Protein AF-A0A914Q3J8-F1 (afdb_monomer_lite)

pLDDT: mean 76.49, std 18.44, range [33.44, 95.38]

Radius of gyration: 18.62 Å; chains: 1; bounding box: 44×39×46 Å

Structure (mmCIF, N/CA/C/O backbone):
data_AF-A0A914Q3J8-F1
#
_entry.id   AF-A0A914Q3J8-F1
#
loop_
_atom_site.group_PDB
_atom_site.id
_atom_site.type_symbol
_atom_site.label_atom_id
_atom_site.label_alt_id
_atom_site.label_comp_id
_atom_site.label_asym_id
_atom_site.label_entity_id
_atom_site.label_seq_id
_atom_site.pdbx_PDB_ins_code
_atom_site.Cartn_x
_atom_site.Cartn_y
_atom_site.Cartn_z
_atom_site.occupancy
_atom_site.B_iso_or_equiv
_atom_site.auth_seq_id
_atom_site.auth_comp_id
_atom_site.auth_asym_id
_atom_site.auth_atom_id
_atom_site.pdbx_PDB_model_num
ATOM 1 N N . MET A 1 1 ? -11.116 -16.682 5.966 1.00 40.06 1 MET A N 1
ATOM 2 C CA . MET A 1 1 ? -10.085 -17.497 6.656 1.00 40.06 1 MET A CA 1
ATOM 3 C C . MET A 1 1 ? -8.679 -17.398 6.020 1.00 40.06 1 MET A C 1
ATOM 5 O O . MET A 1 1 ? -7.870 -18.276 6.256 1.00 40.06 1 MET A O 1
ATOM 9 N N . TYR A 1 2 ? -8.333 -16.332 5.273 1.00 50.06 2 TYR A N 1
ATOM 10 C CA . TYR A 1 2 ? -7.014 -16.221 4.603 1.00 50.06 2 TYR A CA 1
ATOM 11 C C . TYR A 1 2 ? -6.157 -15.023 5.062 1.00 50.06 2 TYR A C 1
ATOM 13 O O . TYR A 1 2 ? -4.936 -15.138 5.138 1.00 50.06 2 TYR A O 1
ATOM 21 N N . LEU A 1 3 ? -6.778 -13.902 5.453 1.00 54.12 3 LEU A N 1
ATOM 22 C CA . LEU A 1 3 ? -6.073 -12.672 5.858 1.00 54.12 3 LEU A CA 1
ATOM 23 C C . LEU A 1 3 ? -5.193 -12.844 7.110 1.00 54.12 3 LEU A C 1
ATOM 25 O O . LEU A 1 3 ? -4.076 -12.337 7.159 1.00 54.12 3 LEU A O 1
ATOM 29 N N . THR A 1 4 ? -5.672 -13.577 8.116 1.00 52.59 4 THR A N 1
ATOM 30 C CA . THR A 1 4 ? -4.987 -13.733 9.410 1.00 52.59 4 THR A CA 1
ATOM 31 C C . THR A 1 4 ? -3.796 -14.686 9.344 1.00 52.59 4 THR A C 1
ATOM 33 O O . THR A 1 4 ? -2.805 -14.462 10.036 1.00 52.59 4 THR A O 1
ATOM 36 N N . GLN A 1 5 ? -3.853 -15.714 8.492 1.00 55.06 5 GLN A N 1
ATOM 37 C CA . GLN A 1 5 ? -2.736 -16.636 8.287 1.00 55.06 5 GLN A CA 1
ATOM 38 C C . GLN A 1 5 ? -1.588 -15.961 7.522 1.00 55.06 5 GLN A C 1
ATOM 40 O O . GLN A 1 5 ? -0.460 -15.959 8.007 1.00 55.06 5 GLN A O 1
ATOM 45 N N . HIS A 1 6 ? -1.877 -15.302 6.394 1.00 57.88 6 HIS A N 1
ATOM 46 C CA . HIS A 1 6 ? -0.848 -14.608 5.608 1.00 57.88 6 HIS A CA 1
ATOM 47 C C . HIS A 1 6 ? -0.211 -13.439 6.368 1.00 57.88 6 HIS A C 1
ATOM 49 O O . HIS A 1 6 ? 1.004 -13.262 6.302 1.00 57.88 6 HIS A O 1
ATOM 55 N N . ALA A 1 7 ? -0.990 -12.659 7.128 1.00 56.12 7 ALA A N 1
ATOM 56 C CA . ALA A 1 7 ? -0.427 -11.619 7.989 1.00 56.12 7 ALA A CA 1
ATOM 57 C C . ALA A 1 7 ? 0.499 -12.219 9.066 1.00 56.12 7 ALA A C 1
ATOM 59 O O . ALA A 1 7 ? 1.595 -11.710 9.292 1.00 56.12 7 ALA A O 1
ATOM 60 N N . ARG A 1 8 ? 0.107 -13.340 9.687 1.00 59.50 8 ARG A N 1
ATOM 61 C CA . ARG A 1 8 ? 0.928 -14.037 10.690 1.00 59.50 8 ARG A CA 1
ATOM 62 C C . ARG A 1 8 ? 2.238 -14.569 10.114 1.00 59.50 8 ARG A C 1
ATOM 64 O O . ARG A 1 8 ? 3.263 -14.456 10.774 1.00 59.50 8 ARG A O 1
ATOM 71 N N . GLU A 1 9 ? 2.212 -15.118 8.905 1.00 61.81 9 GLU A N 1
ATOM 72 C CA . GLU A 1 9 ? 3.403 -15.628 8.215 1.00 61.81 9 GLU A CA 1
ATOM 73 C C . GLU A 1 9 ? 4.312 -14.485 7.735 1.00 61.81 9 GLU A C 1
ATOM 75 O O . GLU A 1 9 ? 5.523 -14.531 7.936 1.00 61.81 9 GLU A O 1
ATOM 80 N N . THR A 1 10 ? 3.734 -13.413 7.184 1.00 59.69 10 THR A N 1
ATOM 81 C CA . THR A 1 10 ? 4.485 -12.251 6.670 1.00 59.69 10 THR A CA 1
ATOM 82 C C . THR A 1 10 ? 5.178 -11.468 7.786 1.00 59.69 10 THR A C 1
ATOM 84 O O . THR A 1 10 ? 6.266 -10.925 7.591 1.00 59.69 10 THR A O 1
ATOM 87 N N . PHE A 1 11 ? 4.557 -11.405 8.966 1.00 60.16 11 PHE A N 1
ATOM 88 C CA . PHE A 1 11 ? 5.024 -10.611 10.101 1.00 60.16 11 PHE A CA 1
ATOM 89 C C . PHE A 1 11 ? 5.402 -11.466 11.318 1.00 60.16 11 PHE A C 1
ATOM 91 O O . PHE A 1 11 ? 5.391 -10.972 12.444 1.00 60.16 11 PHE A O 1
ATOM 98 N N . SER A 1 12 ? 5.768 -12.735 11.110 1.00 55.81 12 SER A N 1
ATOM 99 C CA . SER A 1 12 ? 6.049 -13.711 12.178 1.00 55.81 12 SER A CA 1
ATOM 100 C C . SER A 1 12 ? 7.118 -13.262 13.182 1.00 55.81 12 SER A C 1
ATOM 102 O O . SER A 1 12 ? 7.097 -13.681 14.336 1.00 55.81 12 SER A O 1
ATOM 104 N N . ASN A 1 13 ? 8.035 -12.386 12.760 1.00 56.50 13 ASN A N 1
ATOM 105 C CA . ASN A 1 13 ? 9.103 -11.840 13.602 1.00 56.50 13 ASN A CA 1
ATOM 106 C C . ASN A 1 13 ? 8.660 -10.642 14.468 1.00 56.50 13 ASN A C 1
ATOM 108 O O . ASN A 1 13 ? 9.431 -10.188 15.310 1.00 56.50 13 ASN A O 1
ATOM 112 N N . ASP A 1 14 ? 7.435 -10.137 14.291 1.00 59.31 14 ASP A N 1
ATOM 113 C CA . ASP A 1 14 ? 6.857 -9.029 15.060 1.00 59.31 14 ASP A CA 1
ATOM 114 C C . ASP A 1 14 ? 5.536 -9.460 15.716 1.00 59.31 14 ASP A C 1
ATOM 116 O O . ASP A 1 14 ? 4.456 -8.919 15.478 1.00 59.31 14 ASP A O 1
ATOM 120 N N . SER A 1 15 ? 5.629 -10.484 16.566 1.00 55.03 15 SER A N 1
ATOM 121 C CA . SER A 1 15 ? 4.497 -11.153 17.218 1.00 55.03 15 SER A CA 1
ATOM 122 C C . SER A 1 15 ? 3.720 -10.290 18.230 1.00 55.03 15 SER A C 1
ATOM 124 O O . SER A 1 15 ? 2.901 -10.823 18.976 1.00 55.03 15 SER A O 1
ATOM 126 N N . ARG A 1 16 ? 3.995 -8.981 18.319 1.00 61.06 16 ARG A N 1
ATOM 127 C CA . ARG A 1 16 ? 3.327 -8.051 19.252 1.00 61.06 16 ARG A CA 1
ATOM 128 C C . ARG A 1 16 ? 2.643 -6.874 18.564 1.00 61.06 16 ARG A C 1
ATOM 130 O O . ARG A 1 16 ? 1.961 -6.107 19.240 1.00 61.06 16 ARG A O 1
ATOM 137 N N . SER A 1 17 ? 2.830 -6.702 17.259 1.00 74.25 17 SER A N 1
ATOM 138 C CA . SER A 1 17 ? 2.272 -5.560 16.542 1.00 74.25 17 SER A CA 1
ATOM 139 C C . SER A 1 17 ? 0.918 -5.904 15.940 1.00 74.25 17 SER A C 1
ATOM 141 O O . SER A 1 17 ? 0.810 -6.793 15.106 1.00 74.25 17 SER A O 1
ATOM 143 N N . ASN A 1 18 ? -0.113 -5.170 16.340 1.00 85.31 18 ASN A N 1
ATOM 144 C CA . ASN A 1 18 ? -1.420 -5.207 15.698 1.00 85.31 18 ASN A CA 1
ATOM 145 C C . ASN A 1 18 ? -1.367 -4.594 14.289 1.00 85.31 18 ASN A C 1
ATOM 147 O O . ASN A 1 18 ? -0.493 -3.768 13.998 1.00 85.31 18 ASN A O 1
ATOM 151 N N . PHE A 1 19 ? -2.327 -4.961 13.435 1.00 85.19 19 PHE A N 1
ATOM 152 C CA . PHE A 1 19 ? -2.415 -4.444 12.068 1.00 85.19 19 PHE A CA 1
ATOM 153 C C . PHE A 1 19 ? -3.776 -3.829 11.770 1.00 85.19 19 PHE A C 1
ATOM 155 O O . PHE A 1 19 ? -4.808 -4.460 11.987 1.00 85.19 19 PHE A O 1
ATOM 162 N N . TRP A 1 20 ? -3.775 -2.628 11.197 1.00 89.81 20 TRP A N 1
ATOM 163 C CA . TRP A 1 20 ? -4.950 -2.079 10.530 1.00 89.81 20 TRP A CA 1
ATOM 164 C C . TRP A 1 20 ? -5.302 -2.921 9.302 1.00 89.81 20 TRP A C 1
ATOM 166 O O . TRP A 1 20 ? -4.422 -3.380 8.569 1.00 89.81 20 TRP A O 1
ATOM 176 N N . PHE A 1 21 ? -6.594 -3.060 9.040 1.00 89.56 21 PHE A N 1
ATOM 177 C CA . PHE A 1 21 ? -7.115 -3.586 7.783 1.00 89.56 21 PHE A CA 1
ATOM 178 C C . PHE A 1 21 ? -8.334 -2.757 7.351 1.00 89.56 21 PHE A C 1
ATOM 180 O O . PHE A 1 21 ? -8.701 -1.794 8.021 1.00 89.56 21 PHE A O 1
ATOM 187 N N . GLY A 1 22 ? -8.932 -3.074 6.202 1.00 89.62 22 GLY A N 1
ATOM 188 C CA . GLY A 1 22 ? -9.905 -2.193 5.542 1.00 89.62 22 GLY A CA 1
ATOM 189 C C . GLY A 1 22 ? -11.289 -2.069 6.193 1.00 89.62 22 GLY A C 1
ATOM 190 O O . GLY A 1 22 ? -12.159 -1.426 5.610 1.00 89.62 22 GLY A O 1
ATOM 191 N N . LEU A 1 23 ? -11.528 -2.689 7.350 1.00 93.06 23 LEU A N 1
ATOM 192 C CA . LEU A 1 23 ? -12.836 -2.711 8.007 1.00 93.06 23 LEU A CA 1
ATOM 193 C C . LEU A 1 23 ? -13.031 -1.469 8.891 1.00 93.06 23 LEU A C 1
ATOM 195 O O . LEU A 1 23 ? -12.137 -1.112 9.656 1.00 93.06 23 LEU A O 1
ATOM 199 N N . ASN A 1 24 ? -14.184 -0.807 8.801 1.00 93.06 24 ASN A N 1
ATOM 200 C CA . ASN A 1 24 ? -14.489 0.401 9.578 1.00 93.06 24 ASN A CA 1
ATOM 201 C C . ASN A 1 24 ? -16.006 0.629 9.730 1.00 93.06 24 ASN A C 1
ATOM 203 O O . ASN A 1 24 ? -16.781 0.095 8.941 1.00 93.06 24 ASN A O 1
ATOM 207 N N . ASP A 1 25 ? -16.434 1.448 10.690 1.00 93.19 25 ASP A N 1
ATOM 208 C CA . ASP A 1 25 ? -17.827 1.919 10.833 1.00 93.19 25 ASP A CA 1
ATOM 209 C C . ASP A 1 25 ? -17.943 3.459 10.775 1.00 93.19 25 ASP A C 1
ATOM 211 O O . ASP A 1 25 ? -18.884 4.059 11.299 1.00 93.19 25 ASP A O 1
ATOM 215 N N . LEU A 1 26 ? -16.996 4.110 10.088 1.00 90.12 26 LEU A N 1
ATOM 216 C CA . LEU A 1 26 ? -16.846 5.572 10.033 1.00 90.12 26 LEU A CA 1
ATOM 217 C C . LEU A 1 26 ? -18.073 6.295 9.462 1.00 90.12 26 LEU A C 1
ATOM 219 O O . LEU A 1 26 ? -18.350 7.435 9.825 1.00 90.12 26 LEU A O 1
ATOM 223 N N . THR A 1 27 ? -18.808 5.654 8.550 1.00 87.75 27 THR A N 1
ATOM 224 C CA . THR A 1 27 ? -19.990 6.254 7.909 1.00 87.75 27 THR A CA 1
ATOM 225 C C . THR A 1 27 ? -21.234 6.188 8.790 1.00 87.75 27 THR A C 1
ATOM 227 O O . THR A 1 27 ? -22.101 7.056 8.717 1.00 87.75 27 THR A O 1
ATOM 230 N N . SER A 1 28 ? -21.359 5.146 9.607 1.00 88.19 28 SER A N 1
ATOM 231 C CA . SER A 1 28 ? -22.508 4.944 10.479 1.00 88.19 28 SER A CA 1
ATOM 232 C C . SER A 1 28 ? -22.074 4.070 11.640 1.00 88.19 28 SER A C 1
ATOM 234 O O . SER A 1 28 ? -21.894 2.870 11.458 1.00 88.19 28 SER A O 1
ATOM 236 N N . SER A 1 29 ? -21.988 4.660 12.832 1.00 88.81 29 SER A N 1
ATOM 237 C CA . SER A 1 29 ? -21.583 3.941 14.041 1.00 88.81 29 SER A CA 1
ATOM 238 C C . SER A 1 29 ? -22.386 2.648 14.224 1.00 88.81 29 SER A C 1
ATOM 240 O O . SER A 1 29 ? -23.612 2.629 14.061 1.00 88.81 29 SER A O 1
ATOM 242 N N . GLY A 1 30 ? -21.674 1.554 14.495 1.00 88.25 30 GLY A N 1
ATOM 243 C CA . GLY A 1 30 ? -22.230 0.208 14.619 1.00 88.25 30 GLY A CA 1
ATOM 244 C C . GLY A 1 30 ? -22.506 -0.506 13.288 1.00 88.25 30 GLY A C 1
ATOM 245 O O . GLY A 1 30 ? -22.834 -1.692 13.301 1.00 88.25 30 GLY A O 1
ATOM 246 N N . LYS A 1 31 ? -22.353 0.162 12.136 1.00 91.31 31 LYS A N 1
ATOM 247 C CA . LYS A 1 31 ? -22.470 -0.445 10.801 1.00 91.31 31 LYS A CA 1
ATOM 248 C C . LYS A 1 31 ? -21.093 -0.576 10.159 1.00 91.31 31 LYS A C 1
ATOM 250 O O . LYS A 1 31 ? -20.621 0.320 9.463 1.00 91.31 31 LYS A O 1
ATOM 255 N N . TRP A 1 32 ? -20.474 -1.727 10.390 1.00 93.50 32 TRP A N 1
ATOM 256 C CA . TRP A 1 32 ? -19.159 -2.054 9.855 1.00 93.50 32 TRP A CA 1
ATOM 257 C C . TRP A 1 32 ? -19.221 -2.381 8.362 1.00 93.50 32 TRP A C 1
ATOM 259 O O . TRP A 1 32 ? -20.124 -3.077 7.901 1.00 93.50 32 TRP A O 1
ATOM 269 N N . SER A 1 33 ? -18.249 -1.875 7.613 1.00 93.31 33 SER A N 1
ATOM 270 C CA . SER A 1 33 ? -18.133 -2.032 6.166 1.00 93.31 33 SER A CA 1
ATOM 271 C C . SER A 1 33 ? -16.670 -2.018 5.726 1.00 93.31 33 SER A C 1
ATOM 273 O O . SER A 1 33 ? -15.792 -1.500 6.425 1.00 93.31 33 SER A O 1
ATOM 275 N N . TRP A 1 34 ? -16.403 -2.620 4.570 1.00 90.81 34 TRP A N 1
ATOM 276 C CA . TRP A 1 34 ? -15.094 -2.578 3.935 1.00 90.81 34 TRP A CA 1
ATOM 277 C C . TRP A 1 34 ? -14.874 -1.248 3.215 1.00 90.81 34 TRP A C 1
ATOM 279 O O . TRP A 1 34 ? -15.777 -0.714 2.576 1.00 90.81 34 TRP A O 1
ATOM 289 N N . MET A 1 35 ? -13.647 -0.732 3.269 1.00 86.12 35 MET A N 1
ATOM 290 C CA . MET A 1 35 ? -13.253 0.501 2.577 1.00 86.12 35 MET A CA 1
ATOM 291 C C . MET A 1 35 ? -13.335 0.423 1.043 1.00 86.12 35 MET A C 1
ATOM 293 O O . MET A 1 35 ? -13.354 1.458 0.382 1.00 86.12 35 MET A O 1
ATOM 297 N N . ASP A 1 36 ? -13.360 -0.782 0.474 1.00 79.50 36 ASP A N 1
ATOM 298 C CA . ASP A 1 36 ? -13.503 -1.034 -0.965 1.00 79.50 36 ASP A CA 1
ATOM 299 C C . ASP A 1 36 ? -14.970 -1.215 -1.402 1.00 79.50 36 ASP A C 1
ATOM 301 O O . ASP A 1 36 ? -15.238 -1.473 -2.574 1.00 79.50 36 ASP A O 1
ATOM 305 N N . ASN A 1 37 ? -15.924 -1.045 -0.478 1.00 84.12 37 ASN A N 1
ATOM 306 C CA . ASN A 1 37 ? -17.360 -1.255 -0.677 1.00 84.12 37 ASN A CA 1
ATOM 307 C C . ASN A 1 37 ? -17.754 -2.689 -1.069 1.00 84.12 37 ASN A C 1
ATOM 309 O O . ASN A 1 37 ? -18.879 -2.910 -1.529 1.00 84.12 37 ASN A O 1
ATOM 313 N N . THR A 1 38 ? -16.872 -3.673 -0.882 1.00 84.25 38 THR A N 1
ATOM 314 C CA . THR A 1 38 ? -17.257 -5.082 -1.000 1.00 84.25 38 THR A CA 1
ATOM 315 C C . THR A 1 38 ? -18.244 -5.467 0.105 1.00 84.25 38 THR A C 1
ATOM 317 O O . THR A 1 38 ? -18.398 -4.785 1.124 1.00 84.25 38 THR A O 1
ATOM 320 N N . THR A 1 39 ? -18.975 -6.562 -0.108 1.00 88.62 39 THR A N 1
ATOM 321 C CA . THR A 1 39 ? -19.969 -7.025 0.868 1.00 88.62 39 THR A CA 1
ATOM 322 C C . THR A 1 39 ? -19.268 -7.614 2.094 1.00 88.62 39 THR A C 1
ATOM 324 O O . THR A 1 39 ? -18.376 -8.446 1.960 1.00 88.62 39 THR A O 1
ATOM 327 N N . LEU A 1 40 ? -19.682 -7.203 3.297 1.00 90.12 40 LEU A N 1
ATOM 328 C CA . LEU A 1 40 ? -19.231 -7.812 4.550 1.00 90.12 40 LEU A CA 1
ATOM 329 C C . LEU A 1 40 ? -20.068 -9.063 4.850 1.00 90.12 40 LEU A C 1
ATOM 331 O O . LEU A 1 40 ? -21.101 -8.986 5.510 1.00 90.12 40 LEU A O 1
ATOM 335 N N . ASP A 1 41 ? -19.632 -10.208 4.337 1.00 88.38 41 ASP A N 1
ATOM 336 C CA . ASP A 1 41 ? -20.291 -11.514 4.486 1.00 88.38 41 ASP A CA 1
ATOM 337 C C . ASP A 1 41 ? -19.620 -12.434 5.524 1.00 88.38 41 ASP A C 1
ATOM 339 O O . ASP A 1 41 ? -20.174 -13.466 5.908 1.00 88.38 41 ASP A O 1
ATOM 343 N N . PHE A 1 42 ? -18.446 -12.043 6.022 1.00 87.94 42 PHE A N 1
ATOM 344 C CA . PHE A 1 42 ? -1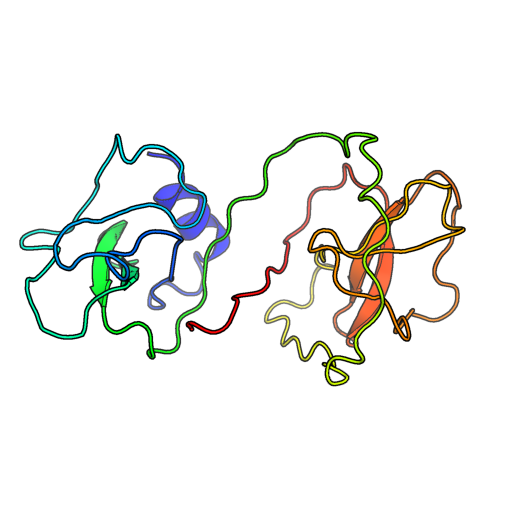7.676 -12.768 7.024 1.00 87.94 42 PHE A CA 1
ATOM 345 C C . PHE A 1 42 ? -17.179 -11.827 8.121 1.00 87.94 42 PHE A C 1
ATOM 347 O O . PHE A 1 42 ? -16.647 -10.753 7.841 1.00 87.94 42 PHE A O 1
ATOM 354 N N . VAL A 1 43 ? -17.297 -12.266 9.378 1.00 90.31 43 VAL A N 1
ATOM 355 C CA . VAL A 1 43 ? -16.755 -11.560 10.542 1.00 90.31 43 VAL A CA 1
ATOM 356 C C . VAL A 1 43 ? -15.989 -12.505 11.460 1.00 90.31 43 VAL A C 1
ATOM 358 O O . VAL A 1 43 ? -16.422 -13.631 11.692 1.00 90.31 43 VAL A O 1
ATOM 361 N N . ASP A 1 44 ? -14.864 -12.034 12.002 1.00 91.44 44 ASP A N 1
ATOM 362 C CA . ASP A 1 44 ? -14.026 -12.796 12.940 1.00 91.44 44 ASP A CA 1
ATOM 363 C C . ASP A 1 44 ? -13.634 -11.963 14.170 1.00 91.44 44 ASP A C 1
ATOM 365 O O . ASP A 1 44 ? -12.473 -11.905 14.580 1.00 91.44 44 ASP A O 1
ATOM 369 N N . TRP A 1 45 ? -14.620 -11.262 14.731 1.00 93.06 45 TRP A N 1
ATOM 370 C CA . TRP A 1 45 ? -14.462 -10.454 15.938 1.00 93.06 45 T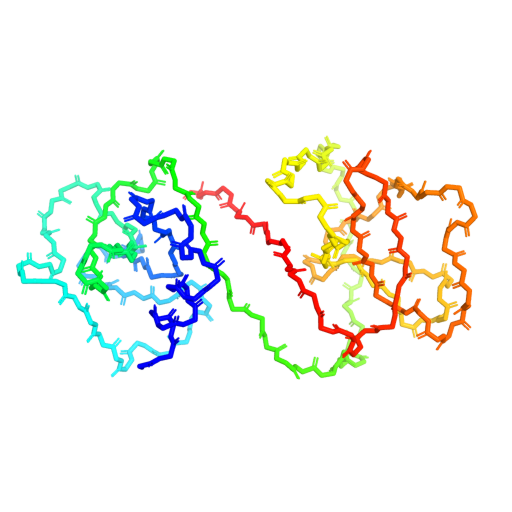RP A CA 1
ATOM 371 C C . TRP A 1 45 ? -13.985 -11.281 17.134 1.00 93.06 45 TRP A C 1
ATOM 373 O O . TRP A 1 45 ? -14.386 -12.430 17.333 1.00 93.06 45 TRP A O 1
ATOM 383 N N . ASP A 1 46 ? -13.143 -10.665 17.955 1.00 92.69 46 ASP A N 1
ATOM 384 C CA . ASP A 1 46 ? -12.767 -11.184 19.261 1.00 92.69 46 ASP A CA 1
ATOM 385 C C . ASP A 1 46 ? -13.968 -11.149 20.219 1.00 92.69 46 ASP A C 1
ATOM 387 O O . ASP A 1 46 ? -14.969 -10.454 20.002 1.00 92.69 46 ASP A O 1
ATOM 391 N N . LYS A 1 47 ? -13.889 -11.904 21.312 1.00 91.94 47 LYS A N 1
ATOM 392 C CA . LYS A 1 47 ? -14.970 -11.992 22.290 1.00 91.94 47 LYS A CA 1
ATOM 393 C C . LYS A 1 47 ? -15.294 -10.602 22.854 1.00 91.94 47 LYS A C 1
ATOM 395 O O . LYS A 1 47 ? -14.475 -9.976 23.518 1.00 91.94 47 LYS A O 1
ATOM 400 N N . GLY A 1 48 ? -16.533 -10.153 22.641 1.00 89.81 48 GLY A N 1
ATOM 401 C CA . GLY A 1 48 ? -17.008 -8.843 23.103 1.00 89.81 48 GLY A CA 1
ATOM 402 C C . GLY A 1 48 ? -16.661 -7.675 22.173 1.00 89.81 48 GLY A C 1
ATOM 403 O O . GLY A 1 48 ? -16.809 -6.527 22.585 1.00 89.81 48 GLY A O 1
ATOM 404 N N . GLN A 1 49 ? -16.205 -7.954 20.950 1.00 92.75 49 GLN A N 1
ATOM 405 C CA . GLN A 1 49 ? -15.975 -6.968 19.896 1.00 92.75 49 GLN A CA 1
ATOM 406 C C . GLN A 1 49 ? -17.067 -7.043 18.808 1.00 92.75 49 GLN A C 1
ATOM 408 O O . GLN A 1 49 ? -17.689 -8.096 18.642 1.00 92.75 49 GLN A O 1
ATOM 413 N N . PRO A 1 50 ? -17.298 -5.954 18.052 1.00 91.38 50 PRO A N 1
ATOM 414 C CA . PRO A 1 50 ? -16.753 -4.615 18.274 1.00 91.38 50 PRO A CA 1
ATOM 415 C C . PRO A 1 50 ? -17.345 -3.999 19.549 1.00 91.38 50 PRO A C 1
ATOM 417 O O . PRO A 1 50 ? -18.537 -4.140 19.828 1.00 91.38 50 PRO A O 1
ATOM 420 N N . GLN A 1 51 ? -16.515 -3.337 20.353 1.00 80.88 51 GLN A N 1
ATOM 421 C CA . GLN A 1 51 ? -17.022 -2.605 21.512 1.00 80.88 51 GLN A CA 1
ATOM 422 C C . GLN A 1 51 ? -17.719 -1.327 21.036 1.00 80.88 51 GLN A C 1
ATOM 424 O O . GLN A 1 51 ? -17.163 -0.579 20.237 1.00 80.88 51 GLN A O 1
ATOM 429 N N . ASN A 1 52 ? -18.912 -1.036 21.565 1.00 70.69 52 ASN A N 1
ATOM 430 C CA . ASN A 1 52 ? -19.615 0.234 21.329 1.00 70.69 52 ASN A CA 1
ATOM 431 C C . ASN A 1 52 ? -18.978 1.376 22.143 1.00 70.69 52 ASN A C 1
ATOM 433 O O . ASN A 1 52 ? -19.642 2.042 22.939 1.00 70.69 52 ASN A O 1
ATOM 437 N N . ILE A 1 53 ? -17.669 1.568 21.989 1.00 72.00 53 ILE A N 1
ATOM 438 C CA . ILE A 1 53 ? -16.925 2.672 22.590 1.00 72.00 53 ILE A CA 1
ATOM 439 C C . ILE A 1 53 ? -16.838 3.799 21.569 1.00 72.00 53 ILE A C 1
ATOM 441 O O . ILE A 1 53 ? -16.454 3.592 20.419 1.00 72.00 53 ILE A O 1
ATOM 445 N N . SER A 1 54 ? -17.171 5.010 22.013 1.00 75.06 54 SER A N 1
ATOM 446 C CA . SER A 1 54 ? -17.015 6.221 21.209 1.00 75.06 54 SER A CA 1
ATOM 447 C C . SER A 1 54 ? -15.571 6.353 20.711 1.00 75.06 54 SER A C 1
ATOM 449 O O . SER A 1 54 ? -14.651 6.443 21.520 1.00 75.06 54 SER A O 1
ATOM 451 N N . GLY A 1 55 ? -15.387 6.402 19.389 1.00 79.25 55 GLY A N 1
ATOM 452 C CA . GLY A 1 55 ? -14.095 6.631 18.731 1.00 79.25 55 GLY A CA 1
ATOM 453 C C . GLY A 1 55 ? -13.351 5.376 18.259 1.00 79.25 55 GLY A C 1
ATOM 454 O O . GLY A 1 55 ? -12.380 5.505 17.516 1.00 79.25 55 GLY A O 1
ATOM 455 N N . ALA A 1 56 ? -13.793 4.169 18.626 1.00 91.31 56 ALA A N 1
ATOM 456 C CA . ALA A 1 56 ? -13.188 2.919 18.156 1.00 91.31 56 ALA A CA 1
ATOM 457 C C . ALA A 1 56 ? -13.784 2.490 16.803 1.00 91.31 56 ALA A C 1
ATOM 459 O O . ALA A 1 56 ? -14.544 1.529 16.727 1.00 91.31 56 ALA A O 1
ATOM 460 N N . ASN A 1 57 ? -13.479 3.243 15.742 1.00 93.38 57 ASN A N 1
ATOM 461 C CA . ASN A 1 57 ? -14.167 3.113 14.452 1.00 93.38 57 ASN A CA 1
ATOM 462 C C . ASN A 1 57 ? -13.401 2.331 13.372 1.00 93.38 57 ASN A C 1
ATOM 464 O O . ASN A 1 57 ? -13.893 2.161 12.254 1.00 93.38 57 ASN A O 1
ATOM 468 N N . CYS A 1 58 ? -12.189 1.865 13.679 1.00 93.69 58 CYS A N 1
ATOM 469 C CA . CYS A 1 58 ? -11.333 1.167 12.726 1.00 93.69 58 CYS A CA 1
ATOM 470 C C . CYS A 1 58 ? -11.043 -0.267 13.179 1.00 93.69 58 CYS A C 1
ATOM 472 O O . CYS A 1 58 ? -10.792 -0.534 14.353 1.00 93.69 58 CYS A O 1
ATOM 474 N N . GLY A 1 59 ? -11.069 -1.200 12.229 1.00 93.56 59 GLY A N 1
ATOM 475 C CA . GLY A 1 59 ? -10.826 -2.615 12.462 1.00 93.56 59 GLY A CA 1
ATOM 476 C C . GLY A 1 59 ? -9.336 -2.925 12.535 1.00 93.56 59 GLY A C 1
ATOM 477 O O . GLY A 1 59 ? -8.551 -2.543 11.664 1.00 93.56 59 GLY A O 1
ATOM 478 N N . VAL A 1 60 ? -8.958 -3.682 13.559 1.00 91.81 60 VAL A N 1
ATOM 479 C CA . VAL A 1 60 ? -7.596 -4.146 13.814 1.00 91.81 60 VAL A CA 1
ATOM 480 C C . VAL A 1 60 ? -7.562 -5.669 13.871 1.00 91.81 60 VAL A C 1
ATOM 482 O O . VAL A 1 60 ? -8.399 -6.285 14.525 1.00 91.81 60 VAL A O 1
ATOM 485 N N . ILE A 1 61 ? -6.560 -6.285 13.247 1.00 89.25 61 ILE A N 1
ATOM 486 C CA . ILE A 1 61 ? -6.209 -7.685 13.501 1.00 89.25 61 ILE A CA 1
ATOM 487 C C . ILE A 1 61 ? -5.321 -7.723 14.748 1.00 89.25 61 ILE A C 1
ATOM 489 O O . ILE A 1 61 ? -4.190 -7.225 14.731 1.00 89.25 61 ILE A O 1
ATOM 493 N N . ASN A 1 62 ? -5.841 -8.311 15.827 1.00 86.00 62 ASN A N 1
ATOM 494 C CA . ASN A 1 62 ? -5.092 -8.599 17.043 1.00 86.00 62 ASN A CA 1
ATOM 495 C C . ASN A 1 62 ? -4.217 -9.832 16.807 1.00 86.00 62 ASN A C 1
ATOM 497 O O . ASN A 1 62 ? -4.731 -10.931 16.609 1.00 86.00 62 ASN A O 1
ATOM 501 N N . MET A 1 63 ? -2.896 -9.667 16.840 1.00 76.81 63 MET A N 1
ATOM 502 C CA . MET A 1 63 ? -1.962 -10.759 16.537 1.00 76.81 63 MET A CA 1
ATOM 503 C C . MET A 1 63 ? -1.811 -11.786 17.658 1.00 76.81 63 MET A C 1
ATOM 505 O O . MET A 1 63 ? -1.341 -12.892 17.390 1.00 76.81 63 MET A O 1
ATOM 509 N N . LEU A 1 64 ? -2.226 -11.454 18.885 1.00 78.38 64 LEU A N 1
ATOM 510 C CA . LEU A 1 64 ? -2.204 -12.399 19.999 1.00 78.38 64 LEU A CA 1
ATOM 511 C C . LEU A 1 64 ? -3.197 -13.543 19.748 1.00 78.38 64 LEU A C 1
ATOM 513 O O . LEU A 1 64 ? -2.826 -14.712 19.792 1.00 78.38 64 LEU A O 1
ATOM 517 N N . GLU A 1 65 ? -4.433 -13.188 19.395 1.00 78.69 65 GLU A N 1
ATOM 518 C CA . GLU A 1 65 ? -5.542 -14.136 19.207 1.00 78.69 65 GLU A CA 1
ATOM 519 C C . GLU A 1 65 ? -5.816 -14.450 17.725 1.00 78.69 65 GLU A C 1
ATOM 521 O O . GLU A 1 65 ? -6.476 -15.429 17.384 1.00 78.69 65 GLU A O 1
ATOM 526 N N . GLY A 1 66 ? -5.309 -13.626 16.804 1.00 80.38 66 GLY A N 1
ATOM 527 C CA . GLY A 1 66 ? -5.665 -13.673 15.384 1.00 80.38 66 GLY A CA 1
ATOM 528 C C . GLY A 1 66 ? -7.099 -13.223 15.092 1.00 80.38 66 GLY A C 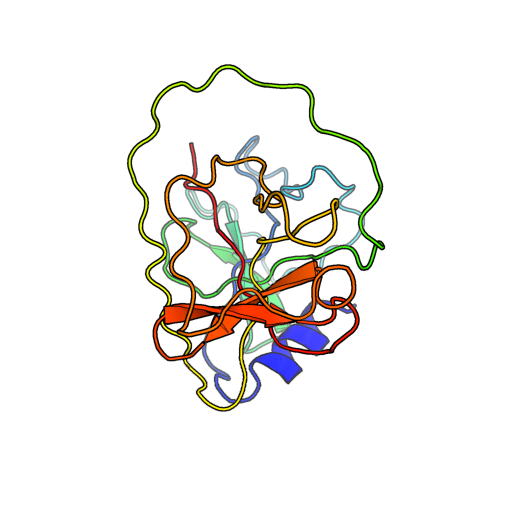1
ATOM 529 O O . GLY A 1 66 ? -7.601 -13.513 14.011 1.00 80.38 66 GLY A O 1
ATOM 530 N N . LYS A 1 67 ? -7.753 -12.547 16.043 1.00 88.62 67 LYS A N 1
ATOM 531 C CA . LYS A 1 67 ? -9.143 -12.076 15.970 1.00 88.62 67 LYS A CA 1
ATOM 532 C C . LYS A 1 67 ? -9.220 -10.581 15.693 1.00 88.62 67 LYS A C 1
ATOM 534 O O . LYS A 1 67 ? -8.227 -9.863 15.816 1.00 88.62 67 LYS A O 1
ATOM 539 N N . TRP A 1 68 ? -10.392 -10.103 15.295 1.00 92.69 68 TRP A N 1
ATOM 540 C CA . TRP A 1 68 ? -10.601 -8.692 14.982 1.00 92.69 68 TRP A CA 1
ATOM 541 C C . TRP A 1 68 ? -11.036 -7.919 16.223 1.00 92.69 68 TRP A C 1
ATOM 543 O O . TRP A 1 68 ? -11.877 -8.381 16.991 1.00 92.69 68 TRP A O 1
ATOM 553 N N . ILE A 1 69 ? -10.499 -6.721 16.407 1.00 92.94 69 ILE A N 1
ATOM 554 C CA . ILE A 1 69 ? -10.920 -5.782 17.450 1.00 92.94 69 ILE A CA 1
ATOM 555 C C . ILE A 1 69 ? -11.215 -4.422 16.815 1.00 92.94 69 ILE A C 1
ATOM 557 O O . ILE A 1 69 ? -10.681 -4.106 15.751 1.00 92.94 69 ILE A O 1
ATOM 561 N N . ALA A 1 70 ? -12.069 -3.626 17.450 1.00 94.19 70 ALA A N 1
ATOM 562 C CA . ALA A 1 70 ? -12.268 -2.229 17.089 1.00 94.19 70 ALA A CA 1
ATOM 563 C C . ALA A 1 70 ? -11.298 -1.354 17.892 1.00 94.19 70 ALA A C 1
ATOM 565 O O . ALA A 1 70 ? -11.140 -1.560 19.097 1.00 94.19 70 ALA A O 1
ATOM 566 N N . ASP A 1 71 ? -10.648 -0.389 17.246 1.00 92.62 71 ASP A N 1
ATOM 567 C CA . ASP A 1 71 ? -9.742 0.538 17.924 1.00 92.62 71 ASP A CA 1
ATOM 568 C C . ASP A 1 71 ? -9.785 1.946 17.310 1.00 92.62 71 ASP A C 1
ATOM 570 O O . ASP A 1 71 ? -10.345 2.175 16.233 1.00 92.62 71 ASP A O 1
ATOM 574 N N . ASP A 1 72 ? -9.199 2.900 18.029 1.00 90.94 72 ASP A N 1
ATOM 575 C CA . ASP A 1 72 ? -9.075 4.299 17.635 1.00 90.94 72 ASP A CA 1
ATOM 576 C C . ASP A 1 72 ? -8.233 4.429 16.357 1.00 90.94 72 ASP A C 1
ATOM 578 O O . ASP A 1 72 ? -7.034 4.130 16.336 1.00 90.94 72 ASP A O 1
ATOM 582 N N . CYS A 1 73 ? -8.871 4.922 15.293 1.00 89.81 73 CYS A N 1
ATOM 583 C CA . CYS A 1 73 ? -8.301 5.121 13.962 1.00 89.81 73 CYS A CA 1
ATOM 584 C C . CYS A 1 73 ? -7.000 5.943 13.936 1.00 89.81 73 CYS A C 1
ATOM 586 O O . CYS A 1 73 ? -6.222 5.826 12.978 1.00 89.81 73 CYS A O 1
ATOM 588 N N . TYR A 1 74 ? -6.763 6.774 14.957 1.00 87.50 74 TYR A N 1
ATOM 589 C CA . TYR A 1 74 ? -5.580 7.625 15.079 1.00 87.50 74 TYR A CA 1
ATOM 590 C C . TYR A 1 74 ? -4.367 6.905 15.680 1.00 87.50 74 TYR A C 1
ATOM 592 O O . TYR A 1 74 ? -3.267 7.464 15.677 1.00 87.50 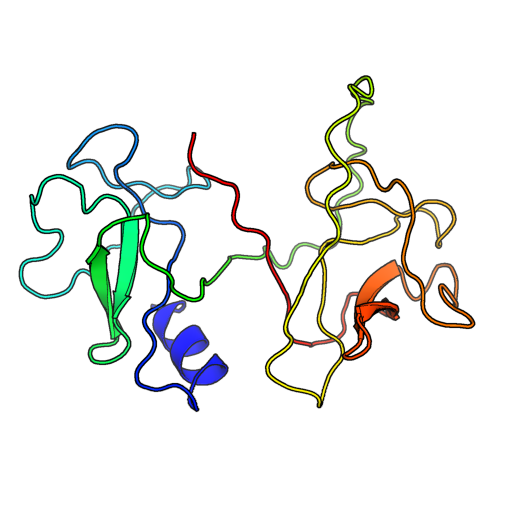74 TYR A O 1
ATOM 600 N N . LYS A 1 75 ? -4.514 5.659 16.152 1.00 86.88 75 LYS A N 1
ATOM 601 C CA . LYS A 1 75 ? -3.371 4.870 16.621 1.00 86.88 75 LYS A CA 1
ATOM 602 C C . LYS A 1 75 ? -2.434 4.466 15.485 1.00 86.88 75 LYS A C 1
ATOM 604 O O . LYS A 1 75 ? -2.824 4.163 14.351 1.00 86.88 75 LYS A O 1
ATOM 609 N N . THR A 1 76 ? -1.157 4.395 15.836 1.00 82.25 76 THR A N 1
ATOM 610 C CA . THR A 1 76 ? -0.087 3.998 14.925 1.00 82.25 76 THR A CA 1
ATOM 611 C C . THR A 1 76 ? 0.061 2.481 14.921 1.00 82.25 76 THR A C 1
ATOM 613 O O . THR A 1 76 ? 0.676 1.910 15.818 1.00 82.25 76 THR A O 1
ATOM 616 N N . TYR A 1 77 ? -0.461 1.841 13.876 1.00 82.19 77 TYR A N 1
ATOM 617 C CA . TYR A 1 77 ? -0.215 0.434 13.563 1.00 82.19 77 TYR A CA 1
ATOM 618 C C . TYR A 1 77 ? 0.291 0.294 12.131 1.00 82.19 77 TYR A C 1
ATOM 620 O O . TYR A 1 77 ? 0.048 1.153 11.277 1.00 82.19 77 TYR A O 1
ATOM 628 N N . ARG A 1 78 ? 0.971 -0.822 11.855 1.00 77.81 78 ARG A N 1
ATOM 629 C CA . ARG A 1 78 ? 1.168 -1.274 10.473 1.00 77.81 78 ARG A CA 1
ATOM 630 C C . ARG A 1 78 ? -0.188 -1.646 9.876 1.00 77.81 78 ARG A C 1
ATOM 632 O O . ARG A 1 78 ? -1.166 -1.786 10.604 1.00 77.81 78 ARG A O 1
ATOM 639 N N . PHE A 1 79 ? -0.269 -1.791 8.561 1.00 77.94 79 PHE A N 1
ATOM 640 C CA . PHE A 1 79 ? -1.533 -2.084 7.897 1.00 77.94 79 PHE A CA 1
ATOM 641 C C . PHE A 1 79 ? -1.363 -3.129 6.801 1.00 77.94 79 PHE A C 1
ATOM 643 O O . PHE A 1 79 ? -0.300 -3.226 6.190 1.00 77.94 79 PHE A O 1
ATOM 650 N N . VAL A 1 80 ? -2.413 -3.916 6.592 1.00 77.00 80 VAL A N 1
ATOM 651 C CA . VAL A 1 80 ? -2.519 -4.904 5.518 1.00 77.00 80 VAL A CA 1
ATOM 652 C C . VAL A 1 80 ? -3.385 -4.316 4.415 1.00 77.00 80 VAL A C 1
ATOM 654 O O . VAL A 1 80 ? -4.395 -3.667 4.690 1.00 77.00 80 VAL A O 1
ATOM 657 N N . CYS A 1 81 ? -3.007 -4.564 3.168 1.00 73.38 81 CYS A N 1
ATOM 658 C CA . CYS A 1 81 ? -3.791 -4.167 2.005 1.00 73.38 81 CYS A CA 1
ATOM 659 C C . CYS A 1 81 ? -4.055 -5.382 1.141 1.00 73.38 81 CYS A C 1
ATOM 661 O O . CYS A 1 81 ? -3.239 -6.303 1.079 1.00 73.38 81 CYS A O 1
ATOM 663 N N . LEU A 1 82 ? -5.180 -5.330 0.444 1.00 68.75 82 LEU A N 1
ATOM 664 C CA . LEU A 1 82 ? -5.509 -6.257 -0.615 1.00 68.75 82 LEU A CA 1
ATOM 665 C C . LEU A 1 82 ? -4.972 -5.694 -1.933 1.00 68.75 82 LEU A C 1
ATOM 667 O O . LEU A 1 82 ? -5.215 -4.531 -2.256 1.00 68.75 82 LEU A O 1
ATOM 671 N N . MET A 1 83 ? -4.239 -6.514 -2.681 1.00 60.09 83 MET A N 1
ATOM 672 C CA . MET A 1 83 ? -4.003 -6.279 -4.101 1.00 60.09 83 MET A CA 1
ATOM 673 C C . MET A 1 83 ? -4.664 -7.413 -4.866 1.00 60.09 83 MET A C 1
ATOM 675 O O . MET A 1 83 ? -4.371 -8.582 -4.619 1.00 60.09 83 MET A O 1
ATOM 679 N N . GLU A 1 84 ? -5.553 -7.065 -5.788 1.00 60.41 84 GLU A N 1
ATOM 680 C CA . GLU A 1 84 ? -6.095 -8.027 -6.737 1.00 60.41 84 GLU A CA 1
ATOM 681 C C . GLU A 1 84 ? -4.964 -8.496 -7.656 1.00 60.41 84 GLU A C 1
ATOM 683 O O . GLU A 1 84 ? -4.266 -7.683 -8.266 1.00 60.41 84 GLU A O 1
ATOM 688 N N . ALA A 1 85 ? -4.783 -9.812 -7.782 1.00 49.38 85 ALA A N 1
ATOM 689 C CA . ALA A 1 85 ? -3.784 -10.424 -8.661 1.00 49.38 85 ALA A CA 1
ATOM 690 C C . ALA A 1 85 ? -4.184 -10.339 -10.149 1.00 49.38 85 ALA A C 1
ATOM 692 O O . ALA A 1 85 ? -3.964 -11.265 -10.931 1.00 49.38 85 ALA A O 1
ATOM 693 N N . THR A 1 86 ? -4.823 -9.246 -10.563 1.00 45.00 86 THR A N 1
ATOM 694 C CA . THR A 1 86 ? -5.208 -9.033 -11.954 1.00 45.00 86 THR A CA 1
ATOM 695 C C . THR A 1 86 ? -4.034 -8.469 -12.738 1.00 45.00 86 THR A C 1
ATOM 697 O O . THR A 1 86 ? -3.460 -7.443 -12.375 1.00 45.00 86 THR A O 1
ATOM 700 N N . LYS A 1 87 ? -3.718 -9.117 -13.864 1.00 44.16 87 LYS A N 1
ATOM 701 C CA . LYS A 1 87 ? -2.862 -8.564 -14.921 1.00 44.16 87 LYS A CA 1
ATOM 702 C C . LYS A 1 87 ? -3.317 -7.122 -15.221 1.00 44.16 87 LYS A C 1
ATOM 704 O O . LYS A 1 87 ? -4.532 -6.917 -15.321 1.00 44.16 87 LYS A O 1
ATOM 709 N N . PRO A 1 88 ? -2.405 -6.138 -15.364 1.00 44.28 88 PRO A N 1
ATOM 710 C CA . PRO A 1 88 ? -2.785 -4.753 -15.624 1.00 44.28 88 PRO A CA 1
ATOM 711 C C . PRO A 1 88 ? -3.744 -4.708 -16.812 1.00 44.28 88 PRO A C 1
ATOM 713 O O . PRO A 1 88 ? -3.415 -5.126 -17.924 1.00 44.28 88 PRO A O 1
ATOM 716 N N . THR A 1 89 ? -4.979 -4.296 -16.536 1.00 38.81 89 THR A N 1
ATOM 717 C CA . THR A 1 89 ? -6.026 -4.204 -17.549 1.00 38.81 89 THR A CA 1
ATOM 718 C C . THR A 1 89 ? -5.895 -2.846 -18.230 1.00 38.81 89 THR A C 1
ATOM 720 O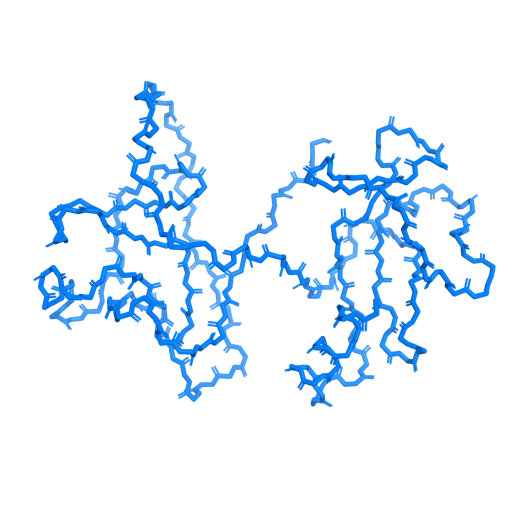 O . THR A 1 89 ? -5.737 -1.822 -17.571 1.00 38.81 89 THR A O 1
ATOM 723 N N . THR A 1 90 ? -5.947 -2.847 -19.558 1.00 41.31 90 THR A N 1
ATOM 724 C CA . THR A 1 90 ? -5.676 -1.753 -20.511 1.00 41.31 90 THR A CA 1
ATOM 725 C C . THR A 1 90 ? -6.640 -0.558 -20.460 1.00 41.31 90 THR A C 1
ATOM 727 O O . THR A 1 90 ? -6.754 0.184 -21.436 1.00 41.31 90 THR A O 1
ATOM 730 N N . VAL A 1 91 ? -7.351 -0.328 -19.355 1.00 38.75 91 VAL A N 1
ATOM 731 C CA . VAL A 1 91 ? -8.301 0.787 -19.276 1.00 38.75 91 VAL A CA 1
ATOM 732 C C . VAL A 1 91 ? -7.553 2.065 -18.909 1.00 38.75 91 VAL A C 1
ATOM 734 O O . VAL A 1 91 ? -7.178 2.292 -17.763 1.00 38.75 91 VAL A O 1
ATOM 737 N N . MET A 1 92 ? -7.305 2.885 -19.927 1.00 38.34 92 MET A N 1
ATOM 738 C CA . MET A 1 92 ? -6.763 4.237 -19.805 1.00 38.34 92 MET A CA 1
ATOM 739 C C . MET A 1 92 ? -7.655 5.066 -18.863 1.00 38.34 92 MET A C 1
ATOM 741 O O . MET A 1 92 ? -8.844 5.231 -19.161 1.00 38.34 92 MET A O 1
ATOM 745 N N . PRO A 1 93 ? -7.140 5.621 -17.753 1.00 47.94 93 PRO A N 1
ATOM 746 C CA . PRO A 1 93 ? -7.886 6.624 -17.014 1.00 47.94 93 PRO A CA 1
ATOM 747 C C . PRO A 1 93 ? -8.001 7.887 -17.876 1.00 47.94 93 PRO A C 1
ATOM 749 O O . PRO A 1 93 ? -7.017 8.384 -18.425 1.00 47.94 93 PRO A O 1
ATOM 752 N N . SER A 1 94 ? -9.225 8.398 -18.028 1.00 36.59 94 SER A N 1
ATOM 753 C CA . SER A 1 94 ? -9.472 9.654 -18.740 1.00 36.59 94 SER A CA 1
ATOM 754 C C . SER A 1 94 ? -8.821 10.822 -17.997 1.00 36.59 94 SER A C 1
ATOM 756 O O . SER A 1 94 ? -8.902 10.929 -16.772 1.00 36.59 94 SER A O 1
ATOM 758 N N . THR A 1 95 ? -8.160 11.688 -18.762 1.00 36.75 95 THR A N 1
ATOM 759 C CA . THR A 1 95 ? -7.358 12.822 -18.297 1.00 36.75 95 THR A CA 1
ATOM 760 C C . THR A 1 95 ? -8.135 13.696 -17.311 1.00 36.75 95 THR A C 1
ATOM 762 O O . THR A 1 95 ? -9.120 14.332 -17.677 1.00 36.75 95 THR A O 1
ATOM 765 N N . THR A 1 96 ? -7.677 13.757 -16.058 1.00 39.47 96 THR A N 1
ATOM 766 C CA . THR A 1 96 ? -8.168 14.733 -15.077 1.00 39.47 96 THR A CA 1
ATOM 767 C C . THR A 1 96 ? -7.196 15.906 -15.008 1.00 39.47 96 THR A C 1
ATOM 769 O O . THR A 1 96 ? -5.986 15.725 -14.886 1.00 39.47 96 THR A O 1
ATOM 772 N N . THR A 1 97 ? -7.736 17.118 -15.103 1.00 33.44 97 THR A N 1
ATOM 773 C CA . THR A 1 97 ? -7.010 18.389 -15.069 1.00 33.44 97 THR A CA 1
ATOM 774 C C . THR A 1 97 ? -6.166 18.511 -13.796 1.00 33.44 97 THR A C 1
ATOM 776 O O . THR A 1 97 ? -6.679 18.406 -12.679 1.00 33.44 97 THR A O 1
ATOM 779 N N . ILE A 1 98 ? -4.863 18.743 -13.970 1.00 38.09 98 ILE A N 1
ATOM 780 C CA . ILE A 1 98 ? -3.877 18.864 -12.891 1.00 38.09 98 ILE A CA 1
ATOM 781 C C . ILE A 1 98 ? -4.212 20.095 -12.039 1.00 38.09 98 ILE A C 1
ATOM 783 O O . ILE A 1 98 ? -3.939 21.231 -12.420 1.00 38.09 98 ILE A O 1
ATOM 787 N N . THR A 1 99 ? -4.780 19.872 -10.855 1.00 38.59 99 THR A N 1
ATOM 788 C CA . THR A 1 99 ? -4.699 20.843 -9.758 1.00 38.59 99 THR A CA 1
ATOM 789 C C . THR A 1 99 ? -3.428 20.505 -8.990 1.00 38.59 99 THR A C 1
ATOM 791 O O . THR A 1 99 ? -3.327 19.388 -8.484 1.00 38.59 99 THR A O 1
ATOM 794 N N . GLN A 1 100 ? -2.453 21.422 -8.940 1.00 35.50 100 GLN A N 1
ATOM 795 C CA . GLN A 1 100 ? -1.200 21.240 -8.194 1.00 35.50 100 GLN A CA 1
ATOM 796 C C . GLN A 1 100 ? -1.510 20.805 -6.754 1.00 35.50 100 GLN A C 1
ATOM 798 O O . GLN A 1 100 ? -1.945 21.608 -5.928 1.00 35.50 100 GLN A O 1
ATOM 803 N N . LYS A 1 101 ? -1.317 19.516 -6.461 1.00 41.91 101 LYS A N 1
ATOM 804 C CA . LYS A 1 101 ? -1.332 18.979 -5.100 1.00 41.91 101 LYS A CA 1
ATOM 805 C C . LYS A 1 101 ? 0.099 18.994 -4.554 1.00 41.91 101 LYS A C 1
ATOM 807 O O . LYS A 1 101 ? 1.045 18.893 -5.330 1.00 41.91 101 LYS A O 1
ATOM 812 N N . PRO A 1 102 ? 0.273 19.164 -3.234 1.00 38.91 102 PRO A N 1
ATOM 813 C CA . PRO A 1 102 ? 1.586 19.323 -2.620 1.00 38.91 102 PRO A CA 1
ATOM 814 C C . PRO A 1 102 ? 2.513 18.142 -2.932 1.00 38.91 102 PRO A C 1
ATOM 816 O O . PRO A 1 102 ? 2.118 16.979 -2.811 1.00 38.91 102 PRO A O 1
ATOM 819 N N . LYS A 1 103 ? 3.762 18.471 -3.288 1.00 39.25 103 LYS A N 1
ATOM 820 C CA . LYS A 1 103 ? 4.866 17.524 -3.490 1.00 39.25 103 LYS A CA 1
ATOM 821 C C . LYS A 1 103 ? 4.986 16.630 -2.260 1.00 39.25 103 LYS A C 1
ATOM 823 O O . LYS A 1 103 ? 5.396 17.082 -1.194 1.00 39.25 103 LYS A O 1
ATOM 828 N N . THR A 1 104 ? 4.605 15.369 -2.402 1.00 44.06 104 THR A N 1
ATOM 829 C CA . THR A 1 104 ? 4.722 14.368 -1.343 1.00 44.06 104 THR A CA 1
ATOM 830 C C . THR A 1 104 ? 5.908 13.483 -1.680 1.00 44.06 104 THR A C 1
ATOM 832 O O . THR A 1 104 ? 5.873 12.705 -2.628 1.00 44.06 104 THR A O 1
ATOM 835 N N . TYR A 1 105 ? 6.996 13.633 -0.928 1.00 42.50 105 TYR A N 1
ATOM 836 C CA . TYR A 1 105 ? 8.114 12.703 -1.013 1.00 42.50 105 TYR A CA 1
ATOM 837 C C . TYR A 1 105 ? 7.702 11.412 -0.312 1.00 42.50 105 TYR A C 1
ATOM 839 O O . TYR A 1 105 ? 7.282 11.437 0.845 1.00 42.50 105 TYR A O 1
ATOM 847 N N . LEU A 1 106 ? 7.805 10.286 -1.015 1.00 48.22 106 LEU A N 1
ATOM 848 C CA . LEU A 1 106 ? 7.636 8.969 -0.415 1.00 48.22 106 LEU A CA 1
ATOM 849 C C . LEU A 1 106 ? 8.779 8.748 0.586 1.00 48.22 106 LEU A C 1
ATOM 851 O O . LEU A 1 106 ? 9.897 8.417 0.197 1.00 48.22 106 LEU A O 1
ATOM 855 N N . SER A 1 107 ? 8.520 8.968 1.874 1.00 48.38 107 SER A N 1
ATOM 856 C CA . SER A 1 107 ? 9.419 8.558 2.952 1.00 48.38 107 SER A CA 1
ATOM 857 C C . SER A 1 107 ? 9.011 7.160 3.408 1.00 48.38 107 SER A C 1
ATOM 859 O O . SER A 1 107 ? 8.044 7.007 4.154 1.00 48.38 107 SER A O 1
ATOM 861 N N . TYR A 1 108 ? 9.727 6.139 2.942 1.00 55.50 108 TYR A N 1
ATOM 862 C CA . TYR A 1 108 ? 9.519 4.759 3.373 1.00 55.50 108 TYR A CA 1
ATOM 863 C C . TYR A 1 108 ? 10.708 4.272 4.193 1.00 55.50 108 TYR A C 1
ATOM 865 O O . TYR A 1 108 ? 11.854 4.371 3.761 1.00 55.50 108 TYR A O 1
ATOM 873 N N . SER A 1 109 ? 10.429 3.717 5.370 1.00 50.19 109 SER A N 1
ATOM 874 C CA . SER A 1 109 ? 11.372 2.913 6.140 1.00 50.19 109 SER A CA 1
ATOM 875 C C . SER A 1 109 ? 11.109 1.441 5.829 1.00 50.19 109 SER A C 1
ATOM 877 O O . SER A 1 109 ? 10.218 0.814 6.402 1.00 50.19 109 SER A O 1
ATOM 879 N N . ILE A 1 110 ? 11.861 0.879 4.881 1.00 55.78 110 ILE A N 1
ATOM 880 C CA . ILE A 1 110 ? 11.828 -0.567 4.646 1.00 55.78 110 ILE A CA 1
ATOM 881 C C . ILE A 1 110 ? 12.553 -1.215 5.831 1.00 55.78 110 ILE A C 1
ATOM 883 O O . ILE A 1 110 ? 13.748 -1.002 6.027 1.00 55.78 110 ILE A O 1
ATOM 887 N N . ALA A 1 111 ? 11.811 -1.941 6.671 1.00 48.97 111 ALA A N 1
ATOM 888 C CA . ALA A 1 111 ? 12.348 -2.586 7.874 1.00 48.97 111 ALA A CA 1
ATOM 889 C C . ALA A 1 111 ? 13.250 -3.799 7.567 1.00 48.97 111 ALA A C 1
ATOM 891 O O . ALA A 1 111 ? 13.906 -4.313 8.466 1.00 48.97 111 ALA A O 1
ATOM 892 N N . ASP A 1 112 ? 13.268 -4.249 6.313 1.00 56.66 112 ASP A N 1
ATOM 893 C CA . ASP A 1 112 ? 13.993 -5.418 5.824 1.00 56.66 112 ASP A CA 1
ATOM 894 C C . ASP A 1 112 ? 14.807 -5.020 4.587 1.00 56.66 112 ASP A C 1
ATOM 896 O O . ASP A 1 112 ? 14.311 -4.310 3.716 1.00 56.66 112 ASP A O 1
ATOM 900 N N . ASP A 1 113 ? 16.073 -5.414 4.531 1.00 59.19 113 ASP A N 1
ATOM 901 C CA . ASP A 1 113 ? 17.029 -4.966 3.523 1.00 59.19 113 ASP A CA 1
ATOM 902 C C . ASP A 1 113 ? 17.359 -5.990 2.445 1.00 59.19 113 ASP A C 1
ATOM 904 O O . ASP A 1 113 ? 18.191 -5.715 1.579 1.00 59.19 113 ASP A O 1
ATOM 908 N N . THR A 1 114 ? 16.709 -7.147 2.488 1.00 66.75 114 THR A N 1
ATOM 909 C CA . THR A 1 114 ? 17.032 -8.249 1.585 1.00 66.75 114 THR A CA 1
ATOM 910 C C . THR A 1 114 ? 16.432 -8.110 0.189 1.00 66.75 114 THR A C 1
ATOM 912 O O . THR A 1 114 ? 17.000 -8.660 -0.752 1.00 66.75 114 THR A O 1
ATOM 915 N N . TYR A 1 115 ? 15.335 -7.364 0.021 1.00 75.62 115 TYR A N 1
ATOM 916 C CA . TYR A 1 115 ? 14.611 -7.301 -1.252 1.00 75.62 115 TYR A CA 1
ATOM 917 C C . TYR A 1 115 ? 14.123 -5.892 -1.592 1.00 75.62 115 TYR A C 1
ATOM 919 O O . TYR A 1 115 ? 13.705 -5.127 -0.720 1.00 75.62 115 TYR A O 1
ATOM 927 N N . ASP A 1 116 ? 14.119 -5.586 -2.888 1.00 87.56 116 ASP A N 1
ATOM 928 C CA . ASP A 1 116 ? 13.341 -4.487 -3.450 1.00 87.56 116 ASP A CA 1
ATOM 929 C C . ASP A 1 116 ? 11.850 -4.769 -3.248 1.00 87.56 116 ASP A C 1
ATOM 931 O O . ASP A 1 116 ? 11.399 -5.907 -3.398 1.00 87.56 116 ASP A O 1
ATOM 935 N N . VAL A 1 117 ? 11.075 -3.738 -2.917 1.00 87.25 117 VAL A N 1
ATOM 936 C CA . VAL A 1 117 ? 9.642 -3.890 -2.629 1.00 87.25 117 VAL A CA 1
ATOM 937 C C . VAL A 1 117 ? 8.796 -3.221 -3.701 1.00 87.25 117 VAL A C 1
ATOM 939 O O . VAL A 1 117 ? 9.112 -2.118 -4.151 1.00 87.25 117 VAL A O 1
ATOM 942 N N . TRP A 1 118 ? 7.713 -3.881 -4.107 1.00 90.50 118 TRP A N 1
ATOM 943 C CA . TRP A 1 118 ? 6.749 -3.349 -5.061 1.00 90.50 118 TRP A CA 1
ATOM 944 C C . TRP A 1 118 ? 6.129 -2.050 -4.546 1.00 90.50 118 TRP A C 1
ATOM 946 O O . TRP A 1 118 ? 5.706 -1.949 -3.390 1.00 90.50 118 TRP A O 1
ATOM 956 N N . ILE A 1 119 ? 6.041 -1.070 -5.438 1.00 89.31 119 ILE A N 1
ATOM 957 C CA . ILE A 1 119 ? 5.283 0.167 -5.253 1.00 89.31 119 ILE A CA 1
ATOM 958 C C . ILE A 1 119 ? 4.241 0.265 -6.370 1.00 89.31 119 ILE A C 1
ATOM 960 O O . ILE A 1 119 ? 4.320 -0.441 -7.369 1.00 89.31 119 ILE A O 1
ATOM 964 N N . GLY A 1 120 ? 3.265 1.162 -6.238 1.00 88.94 120 GLY A N 1
ATOM 965 C CA . GLY A 1 120 ? 2.209 1.329 -7.246 1.00 88.94 120 GLY A CA 1
ATOM 966 C C . GLY A 1 120 ? 2.658 1.964 -8.570 1.00 88.94 120 GLY A C 1
ATOM 967 O O . GLY A 1 120 ? 1.820 2.540 -9.249 1.00 88.94 120 GLY A O 1
ATOM 968 N N . LEU A 1 121 ? 3.949 1.968 -8.908 1.00 92.31 121 LEU A N 1
ATOM 969 C CA . LEU A 1 121 ? 4.487 2.618 -10.105 1.00 92.31 121 LEU A CA 1
ATOM 970 C C . LEU A 1 121 ? 4.502 1.611 -11.264 1.00 92.31 121 LEU A C 1
ATOM 972 O O . LEU A 1 121 ? 4.984 0.497 -11.085 1.00 92.31 121 LEU A O 1
ATOM 976 N N . PHE A 1 122 ? 4.006 1.971 -12.446 1.00 94.44 122 PHE A N 1
ATOM 977 C CA . PHE A 1 122 ? 3.988 1.070 -13.608 1.00 94.44 122 PHE A CA 1
ATOM 978 C C . PHE A 1 122 ? 3.986 1.827 -14.943 1.00 94.44 122 PHE A C 1
ATOM 980 O O . PHE A 1 122 ? 3.750 3.036 -14.984 1.00 94.44 122 PHE A O 1
ATOM 987 N N . THR A 1 123 ? 4.228 1.104 -16.036 1.00 94.12 123 THR A N 1
ATOM 988 C CA . THR A 1 123 ? 4.139 1.584 -17.424 1.00 94.12 123 THR A CA 1
ATOM 989 C C . THR A 1 123 ? 3.335 0.597 -18.276 1.00 94.12 123 THR A C 1
ATOM 991 O O . THR A 1 123 ? 3.377 -0.610 -18.051 1.00 94.12 123 THR A O 1
ATOM 994 N N . ASN A 1 124 ? 2.597 1.112 -19.263 1.00 92.12 124 ASN A N 1
ATOM 995 C CA . ASN A 1 124 ? 1.845 0.308 -20.240 1.00 92.12 124 ASN A CA 1
ATOM 996 C C . ASN A 1 124 ? 2.389 0.447 -21.671 1.00 92.12 124 ASN A C 1
ATOM 998 O O . ASN A 1 124 ? 1.842 -0.138 -22.602 1.00 92.12 124 ASN A O 1
ATOM 1002 N N . ASP A 1 125 ? 3.432 1.249 -21.859 1.00 90.50 125 ASP A N 1
ATOM 1003 C CA . ASP A 1 125 ? 3.957 1.665 -23.157 1.00 90.50 125 ASP A CA 1
ATOM 1004 C C . ASP A 1 125 ? 5.476 1.502 -23.212 1.00 90.50 125 ASP A C 1
ATOM 1006 O O . ASP A 1 125 ? 6.218 2.354 -23.703 1.00 90.50 125 ASP A O 1
ATOM 1010 N N . SER A 1 126 ? 5.932 0.360 -22.698 1.00 89.00 126 SER A N 1
ATOM 1011 C CA . SER A 1 126 ? 7.331 -0.060 -22.737 1.00 89.00 126 SER A CA 1
ATOM 1012 C C . SER A 1 126 ? 8.289 0.943 -22.084 1.00 89.00 126 SER A C 1
ATOM 1014 O O . SER A 1 126 ? 9.410 1.123 -22.550 1.00 89.00 126 SER A O 1
ATOM 1016 N N . GLY A 1 127 ? 7.864 1.596 -21.001 1.00 88.06 127 GLY A N 1
ATOM 1017 C CA . GLY A 1 127 ? 8.699 2.514 -20.227 1.00 88.06 127 GLY A CA 1
ATOM 1018 C C . GLY A 1 127 ? 8.727 3.951 -20.739 1.00 88.06 127 GLY A C 1
ATOM 1019 O O . GLY A 1 127 ? 9.451 4.758 -20.156 1.00 88.06 127 GLY A O 1
ATOM 1020 N N . ALA A 1 128 ? 7.950 4.290 -21.776 1.00 87.62 128 ALA A N 1
ATOM 1021 C CA . ALA A 1 128 ? 7.856 5.666 -22.264 1.00 87.62 128 ALA A CA 1
ATOM 1022 C C . ALA A 1 128 ? 7.157 6.581 -21.245 1.00 87.62 128 ALA A C 1
ATOM 1024 O O . ALA A 1 128 ? 7.635 7.687 -20.989 1.00 87.62 128 ALA A O 1
ATOM 1025 N N . HIS A 1 129 ? 6.085 6.100 -20.608 1.00 90.69 129 HIS A N 1
ATOM 1026 C CA . HIS A 1 129 ? 5.377 6.821 -19.558 1.00 90.69 129 HIS A CA 1
ATOM 1027 C C . HIS A 1 129 ? 5.162 5.942 -18.324 1.00 90.69 129 HIS A C 1
ATOM 1029 O O . HIS A 1 129 ? 4.646 4.824 -18.388 1.00 90.69 129 HIS A O 1
ATOM 1035 N N . TRP A 1 130 ? 5.543 6.496 -17.173 1.00 93.44 130 TRP A N 1
ATOM 1036 C CA . TRP A 1 130 ? 5.373 5.888 -15.859 1.00 93.44 130 TRP A CA 1
ATOM 1037 C C . TRP A 1 130 ? 4.272 6.606 -15.086 1.00 93.44 130 TRP A C 1
ATOM 1039 O O . TRP A 1 130 ? 4.200 7.835 -15.094 1.00 93.44 130 TRP A O 1
ATOM 1049 N N . GLN A 1 131 ? 3.425 5.844 -14.403 1.00 93.25 131 GLN A N 1
ATOM 1050 C CA . GLN A 1 131 ? 2.260 6.359 -13.687 1.00 93.25 131 GLN A CA 1
ATOM 1051 C C . GLN A 1 131 ? 1.970 5.545 -12.422 1.00 93.25 131 GLN A C 1
ATOM 1053 O O . GLN A 1 131 ? 2.390 4.392 -12.303 1.00 93.25 131 GLN A O 1
ATOM 1058 N N . TRP A 1 132 ? 1.259 6.156 -11.472 1.00 89.75 132 TRP A N 1
ATOM 1059 C CA . TRP A 1 132 ? 0.819 5.490 -10.247 1.00 89.75 132 TRP A CA 1
ATOM 1060 C C . TRP A 1 132 ? -0.522 4.779 -10.442 1.00 89.75 132 TRP A C 1
ATOM 1062 O O . TRP A 1 132 ? -1.424 5.305 -11.092 1.00 89.75 132 TRP A O 1
ATOM 1072 N N . THR A 1 133 ? -0.697 3.618 -9.811 1.00 85.12 133 THR A N 1
ATOM 1073 C CA . THR A 1 133 ? -1.967 2.872 -9.790 1.00 85.12 133 THR A CA 1
ATOM 1074 C C . THR A 1 133 ? -3.101 3.634 -9.105 1.00 85.12 133 THR A C 1
ATOM 1076 O O . THR A 1 133 ? -4.263 3.380 -9.401 1.00 85.12 133 THR A O 1
ATOM 1079 N N . ASP A 1 134 ? -2.789 4.593 -8.226 1.00 77.81 134 ASP A N 1
ATOM 1080 C CA . ASP A 1 134 ? -3.780 5.450 -7.560 1.00 77.81 134 ASP A CA 1
ATOM 1081 C C . ASP A 1 134 ? -4.176 6.689 -8.390 1.00 77.81 134 ASP A C 1
ATOM 1083 O O . ASP A 1 134 ? -4.949 7.528 -7.922 1.00 77.81 134 ASP A O 1
ATOM 1087 N N . GLY A 1 135 ? -3.637 6.828 -9.609 1.00 82.25 135 GLY A N 1
ATOM 1088 C CA . GLY A 1 135 ? -3.908 7.942 -10.516 1.00 82.25 135 GLY A CA 1
ATOM 1089 C C . GLY A 1 135 ? -3.302 9.278 -10.080 1.00 82.25 135 GLY A C 1
ATOM 1090 O O . GLY A 1 135 ? -3.571 10.303 -10.712 1.00 82.25 135 GLY A O 1
ATOM 1091 N N . THR A 1 136 ? -2.498 9.315 -9.010 1.00 82.25 136 THR A N 1
ATOM 1092 C CA . THR A 1 136 ? -1.789 10.544 -8.643 1.00 82.25 136 THR A CA 1
ATOM 1093 C C . THR A 1 136 ? -0.723 10.899 -9.692 1.00 82.25 136 THR A C 1
ATOM 1095 O O . THR A 1 136 ? -0.117 9.999 -10.278 1.00 82.25 136 THR A O 1
ATOM 1098 N N . PRO A 1 137 ? -0.481 12.197 -9.969 1.00 84.25 137 PRO A N 1
ATOM 1099 C CA . PRO A 1 137 ? 0.553 12.602 -10.921 1.00 84.25 137 PRO A CA 1
ATOM 1100 C C . PRO A 1 137 ? 1.956 12.152 -10.489 1.00 84.25 137 PRO A C 1
ATOM 1102 O O . PRO A 1 137 ? 2.322 12.263 -9.317 1.00 84.25 137 PRO A O 1
ATOM 1105 N N . LEU A 1 138 ? 2.758 11.678 -11.446 1.00 85.88 138 LEU A N 1
ATOM 1106 C CA . LEU A 1 138 ? 4.183 11.412 -11.248 1.00 85.88 138 LEU A CA 1
ATOM 1107 C C . LEU A 1 138 ? 4.994 12.645 -11.666 1.00 85.88 138 LEU A C 1
ATOM 1109 O O . LEU A 1 138 ? 5.304 12.814 -12.840 1.00 85.88 138 LEU A O 1
ATOM 1113 N N . ASP A 1 139 ? 5.341 13.505 -10.707 1.00 79.12 139 ASP A N 1
ATOM 1114 C CA . ASP A 1 139 ? 6.043 14.759 -11.019 1.00 79.12 139 ASP A CA 1
ATOM 1115 C C . ASP A 1 139 ? 7.534 14.544 -11.347 1.00 79.12 139 ASP A C 1
ATOM 1117 O O . ASP A 1 139 ? 8.032 15.040 -12.353 1.00 79.12 139 ASP A O 1
ATOM 1121 N N . LEU A 1 140 ? 8.267 13.826 -10.483 1.00 79.12 140 LEU A N 1
ATOM 1122 C CA . LEU A 1 140 ? 9.715 13.597 -10.598 1.00 79.12 140 LEU A CA 1
ATOM 1123 C C . LEU A 1 140 ? 10.075 12.212 -10.040 1.00 79.12 140 LEU A C 1
ATOM 1125 O O . LEU A 1 140 ? 10.106 12.036 -8.817 1.00 79.12 140 LEU A O 1
ATOM 1129 N N . PRO A 1 141 ? 10.351 11.216 -10.897 1.00 82.12 141 PRO A N 1
ATOM 1130 C CA . PRO A 1 141 ? 10.713 9.890 -10.424 1.00 82.12 141 PRO A CA 1
ATOM 1131 C C . PRO A 1 141 ? 12.143 9.857 -9.865 1.00 82.12 141 PRO A C 1
ATOM 1133 O O . PRO A 1 141 ? 13.081 10.399 -10.447 1.00 82.12 141 PRO A O 1
ATOM 1136 N N . ASN A 1 142 ? 12.322 9.178 -8.730 1.00 89.12 142 ASN A N 1
ATOM 1137 C CA . ASN A 1 142 ? 13.601 9.055 -8.028 1.00 89.12 142 ASN A CA 1
ATOM 1138 C C . ASN A 1 142 ? 14.364 7.788 -8.456 1.00 89.12 142 ASN A C 1
ATOM 1140 O O . ASN A 1 142 ? 14.738 6.972 -7.613 1.00 89.12 142 ASN A O 1
ATOM 1144 N N . TRP A 1 143 ? 14.564 7.595 -9.761 1.00 93.19 143 TRP A N 1
ATOM 1145 C CA . TRP A 1 143 ? 15.219 6.402 -10.310 1.00 93.19 143 TRP A CA 1
ATOM 1146 C C . TRP A 1 143 ? 16.637 6.189 -9.771 1.00 93.19 143 TRP A C 1
ATOM 1148 O O . TRP A 1 143 ? 17.391 7.134 -9.507 1.00 93.19 143 TRP A O 1
ATOM 1158 N N . ALA A 1 144 ? 17.013 4.923 -9.606 1.00 94.06 144 ALA A N 1
ATOM 1159 C CA . ALA A 1 144 ? 18.396 4.536 -9.387 1.00 94.06 144 ALA A CA 1
ATOM 1160 C C . ALA A 1 144 ? 19.237 4.804 -10.652 1.00 94.06 144 ALA A C 1
ATOM 1162 O O . ALA A 1 144 ? 18.695 4.934 -11.751 1.00 94.06 144 ALA A O 1
ATOM 1163 N N . PRO A 1 145 ? 20.574 4.884 -10.538 1.00 95.00 145 PRO A N 1
ATOM 1164 C CA . PRO A 1 145 ? 21.427 4.991 -11.715 1.00 95.00 145 PRO A CA 1
ATOM 1165 C C . PRO A 1 145 ? 21.137 3.863 -12.714 1.00 95.00 145 PRO A C 1
ATOM 1167 O O . PRO A 1 145 ? 21.087 2.700 -12.314 1.00 95.00 145 PRO A O 1
ATOM 1170 N N . LYS A 1 146 ? 21.006 4.216 -14.001 1.00 93.56 146 LYS A N 1
ATOM 1171 C CA . LYS A 1 146 ? 20.685 3.304 -15.120 1.00 93.56 146 LYS A CA 1
ATOM 1172 C C . LYS A 1 146 ? 19.273 2.701 -15.089 1.00 93.56 146 LYS A C 1
ATOM 1174 O O . LYS A 1 146 ? 19.061 1.654 -15.681 1.00 93.56 146 LYS A O 1
ATOM 1179 N N . GLN A 1 147 ? 18.336 3.348 -14.405 1.00 94.31 147 GLN A N 1
ATOM 1180 C CA . GLN A 1 147 ? 16.929 2.955 -14.377 1.00 94.31 147 GLN A CA 1
ATOM 1181 C C . GLN A 1 147 ? 16.054 4.097 -14.930 1.00 94.31 147 GLN A C 1
ATOM 1183 O O . GLN A 1 147 ? 16.417 5.266 -14.752 1.00 94.31 147 GLN A O 1
ATOM 1188 N N . PRO A 1 148 ? 14.912 3.792 -15.567 1.00 94.62 148 PRO A N 1
ATOM 1189 C CA . PRO A 1 148 ? 14.454 2.444 -15.903 1.00 94.62 148 PRO A CA 1
ATOM 1190 C C . PRO A 1 148 ? 15.262 1.811 -17.059 1.00 94.62 148 PRO A C 1
ATOM 1192 O O . PRO A 1 148 ? 15.807 2.539 -17.891 1.00 94.62 148 PRO A O 1
ATOM 1195 N N . ASP A 1 149 ? 15.351 0.480 -17.120 1.00 94.25 149 ASP A N 1
ATOM 1196 C CA . ASP A 1 149 ? 15.981 -0.298 -18.203 1.00 94.25 149 ASP A CA 1
ATOM 1197 C C . ASP A 1 149 ? 15.044 -1.370 -18.803 1.00 94.25 149 ASP A C 1
ATOM 1199 O O . ASP A 1 149 ? 13.854 -1.393 -18.518 1.00 94.25 149 ASP A O 1
ATOM 1203 N N . ASN A 1 150 ? 15.531 -2.176 -19.754 1.00 94.06 150 ASN A N 1
ATOM 1204 C CA . ASN A 1 150 ? 14.783 -3.280 -20.391 1.00 94.06 150 ASN A CA 1
ATOM 1205 C C . ASN A 1 150 ? 13.332 -2.932 -20.829 1.00 94.06 150 ASN A C 1
ATOM 1207 O O . ASN A 1 150 ? 12.367 -3.592 -20.413 1.00 94.06 150 ASN A O 1
ATOM 1211 N N . PRO A 1 151 ? 13.150 -1.905 -21.687 1.00 91.00 151 PRO A N 1
ATOM 1212 C CA . PRO A 1 151 ? 11.831 -1.408 -22.074 1.00 91.00 151 PRO A CA 1
ATOM 1213 C C . PRO A 1 151 ? 10.963 -2.501 -22.708 1.00 91.00 151 PRO A C 1
ATOM 1215 O O . PRO A 1 151 ? 11.406 -3.244 -23.584 1.00 91.00 151 PRO A O 1
ATOM 1218 N N . GLY A 1 152 ? 9.706 -2.587 -22.269 1.00 86.69 152 GLY A N 1
ATOM 1219 C CA . GLY A 1 152 ? 8.727 -3.574 -22.738 1.00 86.69 152 GLY A CA 1
ATOM 1220 C C . GLY A 1 152 ? 8.760 -4.903 -21.983 1.00 86.69 152 GLY A C 1
ATOM 1221 O O . GLY A 1 152 ? 7.783 -5.650 -22.048 1.00 86.69 152 GLY A O 1
ATOM 1222 N N . TYR A 1 153 ? 9.821 -5.175 -21.219 1.00 91.69 153 TYR A N 1
ATOM 1223 C CA . TYR A 1 153 ? 9.949 -6.378 -20.394 1.00 91.69 153 TYR A CA 1
ATOM 1224 C C . TYR A 1 153 ? 9.715 -6.086 -18.904 1.00 91.69 153 TYR A C 1
ATOM 1226 O O . TYR A 1 153 ? 8.947 -6.787 -18.242 1.00 91.69 153 TYR A O 1
ATOM 1234 N N . GLU A 1 154 ? 10.302 -5.006 -18.390 1.00 94.69 154 GLU A N 1
ATOM 1235 C CA . GLU A 1 154 ? 10.235 -4.626 -16.976 1.00 94.69 154 GLU A CA 1
ATOM 1236 C C . GLU A 1 154 ? 9.315 -3.420 -16.773 1.00 94.69 154 GLU A C 1
ATOM 1238 O O . GLU A 1 154 ? 9.732 -2.264 -16.833 1.00 94.69 154 GLU A O 1
ATOM 1243 N N . ASN A 1 155 ? 8.028 -3.694 -16.559 1.00 95.38 155 ASN A N 1
ATOM 1244 C CA . ASN A 1 155 ? 6.978 -2.673 -16.622 1.00 95.38 155 ASN A CA 1
ATOM 1245 C C . ASN A 1 155 ? 6.404 -2.263 -15.253 1.00 95.38 155 ASN A C 1
ATOM 1247 O O . ASN A 1 155 ? 5.495 -1.434 -15.194 1.00 95.38 155 ASN A O 1
ATOM 1251 N N . CYS A 1 156 ? 6.918 -2.820 -14.154 1.00 95.00 156 CYS A N 1
ATOM 1252 C CA . CYS A 1 156 ? 6.468 -2.509 -12.797 1.00 95.00 156 CYS A CA 1
ATOM 1253 C C . CYS A 1 156 ? 7.609 -1.928 -11.965 1.00 95.00 156 CYS A C 1
ATOM 1255 O O . CYS A 1 156 ? 8.756 -2.337 -12.104 1.00 95.00 156 CYS A O 1
ATOM 1257 N N . GLY A 1 157 ? 7.304 -0.961 -11.107 1.00 93.75 157 GLY A N 1
ATOM 1258 C CA . GLY A 1 157 ? 8.281 -0.257 -10.289 1.00 93.75 157 GLY A CA 1
ATOM 1259 C C . GLY A 1 157 ? 8.424 -0.859 -8.895 1.00 93.75 157 GLY A C 1
ATOM 1260 O O . GLY A 1 157 ? 7.440 -1.146 -8.214 1.00 93.75 157 GLY A O 1
ATOM 1261 N N . THR A 1 158 ? 9.664 -0.974 -8.440 1.00 92.12 158 THR A N 1
ATOM 1262 C CA . THR A 1 158 ? 10.046 -1.277 -7.063 1.00 92.12 158 THR A CA 1
ATOM 1263 C C . THR A 1 158 ? 10.800 -0.100 -6.442 1.00 92.12 158 THR A C 1
ATOM 1265 O O . THR A 1 158 ? 11.285 0.803 -7.133 1.00 92.12 158 THR A O 1
ATOM 1268 N N . ILE A 1 159 ? 10.911 -0.092 -5.114 1.00 89.38 159 ILE A N 1
ATOM 1269 C CA . ILE A 1 159 ? 11.796 0.812 -4.376 1.00 89.38 159 ILE A CA 1
ATOM 1270 C C . ILE A 1 159 ? 12.886 0.010 -3.659 1.00 89.38 159 ILE A C 1
ATOM 1272 O O . ILE A 1 159 ? 12.611 -0.958 -2.948 1.00 89.38 159 ILE A O 1
ATOM 1276 N N . ARG A 1 160 ? 14.136 0.439 -3.853 1.00 86.56 160 ARG A N 1
ATOM 1277 C CA . ARG A 1 160 ? 15.333 -0.109 -3.204 1.00 86.56 160 ARG A CA 1
ATOM 1278 C C . ARG A 1 160 ? 15.443 0.398 -1.766 1.00 86.56 160 ARG A C 1
ATOM 1280 O O . ARG A 1 160 ? 14.940 1.476 -1.448 1.00 86.56 160 ARG A O 1
ATOM 1287 N N . LYS A 1 161 ? 16.245 -0.269 -0.923 1.00 81.69 161 LYS A N 1
ATOM 1288 C CA . LYS A 1 161 ? 16.608 0.215 0.436 1.00 81.69 161 LYS A CA 1
ATOM 1289 C C . LYS A 1 161 ? 17.133 1.658 0.450 1.00 81.69 161 LYS A C 1
ATOM 1291 O O . LYS A 1 161 ? 16.948 2.388 1.416 1.00 81.69 161 LYS A O 1
ATOM 1296 N N . THR A 1 162 ? 17.779 2.085 -0.632 1.00 82.25 162 THR A N 1
ATOM 1297 C CA . THR A 1 162 ? 18.300 3.452 -0.797 1.00 82.25 162 THR A CA 1
ATOM 1298 C C . THR A 1 162 ? 17.210 4.508 -1.024 1.00 82.25 162 THR A C 1
ATOM 1300 O O . THR A 1 162 ? 17.528 5.688 -1.154 1.00 82.25 162 THR A O 1
ATOM 1303 N N . GLY A 1 163 ? 15.941 4.104 -1.130 1.00 82.50 163 GLY A N 1
ATOM 1304 C CA . GLY A 1 163 ? 14.818 4.962 -1.510 1.00 82.50 163 GLY A CA 1
ATOM 1305 C C . GLY A 1 163 ? 14.756 5.270 -3.010 1.00 82.50 163 GLY A C 1
ATOM 1306 O O . GLY A 1 163 ? 13.935 6.082 -3.438 1.00 82.50 163 GLY A O 1
ATOM 1307 N N . LYS A 1 164 ? 15.638 4.661 -3.814 1.00 89.06 164 LYS A N 1
ATOM 1308 C CA . LYS A 1 164 ? 15.690 4.828 -5.270 1.00 89.06 164 LYS A CA 1
ATOM 1309 C C . LYS A 1 164 ? 14.773 3.832 -5.969 1.00 89.06 164 LYS A C 1
ATOM 1311 O O . LYS A 1 164 ? 14.672 2.687 -5.537 1.00 89.06 164 LYS A O 1
ATOM 1316 N N . PHE A 1 165 ? 14.139 4.263 -7.052 1.00 93.25 165 PHE A N 1
ATOM 1317 C CA . PHE A 1 165 ? 13.247 3.418 -7.840 1.00 93.25 165 PHE A CA 1
ATOM 1318 C C . PHE A 1 165 ? 14.029 2.513 -8.787 1.00 93.25 165 PHE A C 1
ATOM 1320 O O . PHE A 1 165 ? 15.120 2.861 -9.248 1.00 93.25 165 PHE A O 1
ATOM 1327 N N . ASN A 1 166 ? 13.438 1.371 -9.083 1.00 94.00 166 ASN A N 1
ATOM 1328 C CA . ASN A 1 166 ? 13.916 0.368 -10.019 1.00 94.00 166 ASN A CA 1
ATOM 1329 C C . ASN A 1 166 ? 12.708 -0.173 -10.787 1.00 94.00 166 ASN A C 1
ATOM 1331 O O . ASN A 1 166 ? 11.611 -0.172 -10.233 1.00 94.00 166 ASN A O 1
ATOM 1335 N N . ASN A 1 167 ? 12.860 -0.575 -12.045 1.00 95.25 167 ASN A N 1
ATOM 1336 C CA . ASN A 1 167 ? 11.816 -1.318 -12.740 1.00 95.25 167 ASN A CA 1
ATOM 1337 C C . ASN A 1 167 ? 12.149 -2.805 -12.800 1.00 95.25 167 ASN A C 1
ATOM 1339 O O . ASN A 1 167 ? 13.305 -3.201 -12.722 1.00 95.25 167 ASN A O 1
ATOM 1343 N N . TRP A 1 168 ? 11.109 -3.630 -12.847 1.00 94.31 168 TRP A N 1
ATOM 1344 C CA . TRP A 1 168 ? 11.238 -5.077 -12.804 1.00 94.31 168 TRP A CA 1
ATOM 1345 C C . TRP A 1 168 ? 10.059 -5.773 -13.488 1.00 94.31 168 TRP A C 1
ATOM 1347 O O . TRP A 1 168 ? 9.031 -5.164 -13.818 1.00 94.31 168 TRP A O 1
ATOM 1357 N N . VAL A 1 169 ? 10.206 -7.078 -13.706 1.00 93.50 169 VAL A N 1
ATOM 1358 C CA . VAL A 1 169 ? 9.177 -7.932 -14.305 1.00 93.50 169 VAL A CA 1
ATOM 1359 C C . VAL A 1 169 ? 8.002 -8.076 -13.336 1.00 93.50 169 VAL A C 1
ATOM 1361 O O . VAL A 1 169 ? 8.149 -8.602 -12.237 1.00 93.50 169 VAL A O 1
ATOM 1364 N N . CYS A 1 170 ? 6.815 -7.636 -13.754 1.00 89.31 170 CYS A N 1
ATOM 1365 C CA . CYS A 1 170 ? 5.617 -7.560 -12.907 1.00 89.31 170 CYS A CA 1
ATOM 1366 C C . CYS A 1 170 ? 5.170 -8.891 -12.274 1.00 89.31 170 CYS A C 1
ATOM 1368 O O . CYS A 1 170 ? 4.428 -8.879 -11.298 1.00 89.31 170 CYS A O 1
ATOM 1370 N N . SER A 1 171 ? 5.551 -10.033 -12.853 1.00 87.06 171 SER A N 1
ATOM 1371 C CA . SER A 1 171 ? 5.178 -11.364 -12.354 1.00 87.06 171 SER A CA 1
ATOM 1372 C C . SER A 1 171 ? 6.068 -11.873 -11.220 1.00 87.06 171 SER A C 1
ATOM 1374 O O . SER A 1 171 ? 5.813 -12.954 -10.695 1.00 87.06 171 SER A O 1
ATOM 1376 N N . GLU A 1 172 ? 7.119 -11.140 -10.862 1.00 87.25 172 GLU A N 1
ATOM 1377 C CA . GLU A 1 172 ? 8.048 -11.548 -9.814 1.00 87.25 172 GLU A CA 1
ATOM 1378 C C . GLU A 1 172 ? 7.438 -11.390 -8.418 1.00 87.25 172 GLU A C 1
ATOM 1380 O O . GLU A 1 172 ? 6.731 -10.425 -8.106 1.00 87.25 172 GLU A O 1
ATOM 1385 N N . MET A 1 173 ? 7.723 -12.362 -7.554 1.00 78.94 173 MET A N 1
ATOM 1386 C CA . MET A 1 173 ? 7.196 -12.385 -6.194 1.00 78.94 173 MET A CA 1
ATOM 1387 C C . MET A 1 173 ? 8.125 -11.614 -5.255 1.00 78.94 173 MET A C 1
ATOM 1389 O O . MET A 1 173 ? 9.221 -12.068 -4.938 1.00 78.94 173 MET A O 1
ATOM 1393 N N . THR A 1 174 ? 7.665 -10.465 -4.762 1.00 80.31 174 THR A N 1
ATOM 1394 C CA . THR A 1 174 ? 8.307 -9.740 -3.657 1.00 80.31 174 THR A CA 1
ATOM 1395 C C . THR A 1 174 ? 7.258 -9.054 -2.777 1.00 80.31 174 THR A C 1
ATOM 1397 O O . THR A 1 174 ? 6.062 -9.040 -3.083 1.00 80.31 174 THR A O 1
ATOM 1400 N N . LYS A 1 175 ? 7.702 -8.506 -1.645 1.00 79.88 175 LYS A N 1
ATOM 1401 C CA . LYS A 1 175 ? 6.883 -7.705 -0.730 1.00 79.88 175 LYS A CA 1
ATOM 1402 C C . LYS A 1 175 ? 6.423 -6.427 -1.432 1.00 79.88 175 LYS A C 1
ATOM 1404 O O . LYS A 1 175 ? 7.081 -5.943 -2.346 1.00 79.88 175 LYS A O 1
ATOM 1409 N N . PHE A 1 176 ? 5.324 -5.845 -0.969 1.00 77.81 176 PHE A N 1
ATOM 1410 C CA . PHE A 1 176 ? 4.778 -4.606 -1.517 1.00 77.81 176 PHE A CA 1
ATOM 1411 C C . PHE A 1 176 ? 4.518 -3.584 -0.418 1.00 77.81 176 PHE A C 1
ATOM 1413 O O . PHE A 1 176 ? 4.353 -3.925 0.755 1.00 77.81 176 PHE A O 1
ATOM 1420 N N . VAL A 1 177 ? 4.479 -2.317 -0.814 1.00 76.00 177 VAL A N 1
ATOM 1421 C CA . VAL A 1 177 ? 4.142 -1.205 0.063 1.00 76.00 177 VAL A CA 1
ATOM 1422 C C . VAL A 1 177 ? 2.876 -0.540 -0.435 1.00 76.00 177 VAL A C 1
ATOM 1424 O O . VAL A 1 177 ? 2.729 -0.221 -1.612 1.00 76.00 177 VAL A O 1
ATOM 1427 N N . CYS A 1 178 ? 1.972 -0.281 0.494 1.00 73.81 178 CYS A N 1
ATOM 1428 C CA . CYS A 1 178 ? 0.745 0.433 0.210 1.00 73.81 178 CYS A CA 1
ATOM 1429 C C . CYS A 1 178 ? 0.773 1.853 0.761 1.00 73.81 178 CYS A C 1
ATOM 1431 O O . CYS A 1 178 ? 1.636 2.242 1.552 1.00 73.81 178 CYS A O 1
ATOM 1433 N N . LYS A 1 179 ? -0.261 2.610 0.407 1.00 69.56 179 LYS A N 1
ATOM 1434 C CA . LYS A 1 179 ? -0.512 3.963 0.889 1.00 69.56 179 LYS A CA 1
ATOM 1435 C C . LYS A 1 179 ? -1.839 3.995 1.643 1.00 69.56 179 LYS A C 1
ATOM 1437 O O . LYS A 1 179 ? -2.876 3.666 1.078 1.00 69.56 179 LYS A O 1
ATOM 1442 N N . LYS A 1 180 ? -1.809 4.417 2.910 1.00 65.62 180 LYS A N 1
ATOM 1443 C CA . LYS A 1 180 ? -3.017 4.761 3.673 1.00 65.62 180 LYS A CA 1
ATOM 1444 C C . LYS A 1 180 ? -3.416 6.190 3.312 1.00 65.62 180 LYS A C 1
ATOM 1446 O O . LYS A 1 180 ? -2.589 7.099 3.400 1.00 65.62 180 LYS A O 1
ATOM 1451 N N . LEU A 1 181 ? -4.662 6.396 2.896 1.00 63.66 181 LEU A N 1
ATOM 1452 C CA . LEU A 1 181 ? -5.198 7.744 2.726 1.00 63.66 181 LEU A CA 1
ATOM 1453 C C . LEU A 1 181 ? -5.522 8.337 4.107 1.00 63.66 181 LEU A C 1
ATOM 1455 O O . LEU A 1 181 ? -6.011 7.604 4.971 1.00 63.66 181 LEU A O 1
ATOM 1459 N N . PRO A 1 182 ? -5.249 9.631 4.349 1.00 57.66 182 PRO A N 1
ATOM 1460 C CA . PRO A 1 182 ? -5.721 10.283 5.563 1.00 57.66 182 PRO A CA 1
ATOM 1461 C C . PRO A 1 182 ? -7.254 10.221 5.613 1.00 57.66 182 PRO A C 1
ATOM 1463 O O . PRO A 1 182 ? -7.913 10.420 4.588 1.00 57.66 182 PRO A O 1
ATOM 1466 N N . PHE A 1 183 ? -7.807 9.935 6.794 1.00 51.44 183 PHE A N 1
ATOM 1467 C CA . PHE A 1 183 ? -9.250 10.005 7.022 1.00 51.44 183 PHE A CA 1
ATOM 1468 C C . PHE A 1 183 ? -9.722 11.449 6.780 1.00 51.44 183 PHE A C 1
ATOM 1470 O O . PHE A 1 183 ? -9.033 12.392 7.179 1.00 51.44 183 PHE A O 1
ATOM 1477 N N . ARG A 1 184 ? -10.838 11.609 6.062 1.00 47.69 184 ARG A N 1
ATOM 1478 C CA . ARG A 1 184 ? -11.526 12.897 5.903 1.00 47.69 184 ARG A CA 1
ATOM 1479 C C . ARG A 1 184 ? -12.578 13.061 6.982 1.00 47.69 184 ARG A C 1
ATOM 1481 O O . ARG A 1 184 ? -13.208 12.032 7.305 1.00 47.69 184 ARG A O 1
#

Foldseek 3Di:
DPPLVVVCVVPVVPLQFKAFEQWWCVPHQPDIAGVVRDDPPDAFADVCPPPSDPQQTTWIQGSVVRGIYGHHPPDDGHYDDDDDPDDPDPDDDDDDDDDDDDDDQPDDDPVDQPDWAFAQWWDDFQPPDIAGPVRDDDDDAQADPPPPDDGPAFTTWTAHNVRHIYTGHPPDDDHYDDDDDDDD

InterPro domains:
  IPR001304 C-type lectin-like [PF00059] (12-81)
  IPR001304 C-type lectin-like [PF00059] (100-180)
  IPR001304 C-type lectin-like [PS50041] (1-82)
  IPR001304 C-type lectin-like [PS50041] (81-179)
  IPR016186 C-type lectin-like/link domain superfamily [G3DSA:3.10.100.10] (1-88)
  IPR016186 C-type lectin-like/link domain superfamily [G3DSA:3.10.100.10] (94-179)
  IPR016187 C-type lectin fold [SSF56436] (12-98)
  IPR016187 C-type lectin fold [SSF56436] (109-182)
  IPR050111 C-type lectin and snaclec domain-containing protein [PTHR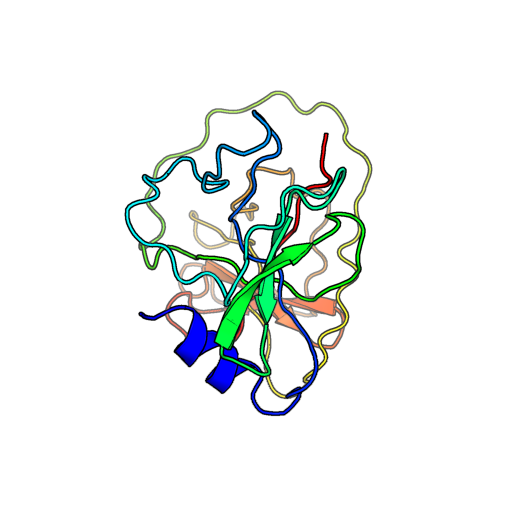22803] (108-181)

Organism: NCBI:txid227884

Secondary structure (DSSP, 8-state):
--HHHHHHHHTTT-TT--EEEEEE-TTSTT--EETT--------BPTT-S---TT--EEEEETTTTEEEEE-TTS--EE------------PPP----------------S--SS-EEEEEEESSTTSSEEETT-----S--BPTT-S-STTT--EEEE-TTS-EEEE-TT----B---PPPP-

Sequence (184 aa):
MYLTQHARETFSNDSRSNFWFGLNDLTSSGKWSWMDNTTLDFVDWDKGQPQNISGANCGVINMLEGKWIADDCYKTYRFVCLMEATKPTTVMPSTTTITQKPKTYLSYSIADDTYDVWIGLFTNDSGAHWQWTDGTPLDLPNWAPKQPDNPGYENCGTIRKTGKFNNWVCSEMTKFVCKKLPFR